Protein AF-0000000075240910 (afdb_homodimer)

Sequence (352 aa):
MGGGSSRNKTEPRGEGVKLAFDPDEKWSNLYREREKNHLYKWVGVRKGGELINIYERDGEEGVLKFAEEKLLTILYDDGQTPKLVTYSDYIKWKKGVNVQLGLSEESIDMQQSRFKEHFALWKLNKRGVEGENLIHLLLNREQQVCYEIARILLKRFPGMANDIYLGDEQFGEHIFMGGGSSRNKTEPRGEGVKLAFDPDEKWSNLYREREKNHLYKWVGVRKGGELINIYERDGEEGVLKFAEEKLLTILYDDGQTPKLVTYSDYIKWKKGVNVQLGLSEESIDMQQSRFKEHFALWKLNKRGVEGENLIHLLLNREQQVCYEIARILLKRFPGMANDIYLGDEQFGEHIF

Organism: NCBI:txid1561998

Solvent-accessible surface area (backbone atoms only — not comparable to full-atom values): 20128 Å² total; per-residue (Å²): 136,85,80,76,78,79,77,77,76,77,71,76,75,73,72,70,75,68,79,73,63,48,67,68,52,37,54,50,37,48,48,50,50,51,69,66,36,60,62,46,42,31,62,28,47,78,44,71,17,53,54,56,52,38,31,74,74,48,35,70,63,34,47,51,53,47,41,65,72,63,38,30,86,46,20,33,72,57,51,73,48,54,40,80,41,46,70,68,55,50,50,54,48,51,52,51,52,27,57,70,39,63,45,78,77,76,76,58,70,78,45,58,85,71,58,70,73,40,46,25,16,64,38,76,90,69,33,44,96,51,36,37,47,66,56,55,52,28,58,68,64,77,38,70,70,34,46,51,52,40,48,54,50,38,69,76,27,56,47,49,66,50,34,52,29,64,15,84,92,51,53,68,44,56,79,116,135,84,80,76,79,77,75,79,75,78,71,78,78,74,71,73,74,69,78,69,68,48,69,68,49,38,53,50,38,48,49,50,50,50,70,66,37,60,61,46,42,32,62,29,49,77,44,70,18,54,55,55,52,38,32,73,73,50,35,69,62,34,46,52,52,48,39,67,72,62,40,30,86,46,22,32,73,58,51,73,48,54,40,79,42,45,68,68,56,50,49,54,48,50,52,53,52,28,58,71,38,60,46,79,79,76,77,58,70,78,44,58,84,72,58,70,73,41,44,25,16,64,38,75,90,68,34,43,96,50,36,38,46,64,57,55,53,28,57,70,64,76,38,69,70,34,46,51,51,41,48,53,50,37,68,76,27,55,46,49,66,50,34,49,31,65,16,84,91,52,52,67,46,56,80,113

Nearest PDB structures (foldseek):
  3orc-assembly1_A  TM=3.362E-01  e=9.439E+00  Lambdavirus lambda
  3orc-assembly1_A  TM=3.347E-01  e=9.142E+00  Lambdavirus lambda

Structure (mmCIF, N/CA/C/O backbone):
data_AF-0000000075240910-model_v1
#
loop_
_entity.id
_entity.type
_entity.pdbx_description
1 polymer 'TOPRIM_C domain-containing protein'
#
loop_
_atom_site.group_PDB
_atom_site.id
_atom_site.type_symbol
_atom_site.label_atom_id
_atom_site.label_alt_id
_atom_site.label_comp_id
_atom_site.label_asym_id
_atom_site.label_entity_id
_atom_site.label_seq_id
_atom_site.pdbx_PDB_ins_code
_atom_site.Cartn_x
_atom_site.Cartn_y
_atom_site.Cartn_z
_atom_site.occupancy
_atom_site.B_iso_or_equiv
_atom_site.auth_seq_id
_atom_site.auth_comp_id
_atom_site.auth_asym_id
_atom_site.auth_atom_id
_atom_site.pdbx_PDB_model_num
ATOM 1 N N . MET A 1 1 ? 69.438 47.5 -0.056 1 27.39 1 MET A N 1
ATOM 2 C CA . MET A 1 1 ? 69.062 46.094 -0.101 1 27.39 1 MET A CA 1
ATOM 3 C C . MET A 1 1 ? 67.688 45.844 0.503 1 27.39 1 MET A C 1
ATOM 5 O O . MET A 1 1 ? 67.562 45.906 1.723 1 27.39 1 MET A O 1
ATOM 9 N N . GLY A 1 2 ? 66.625 46.438 -0.141 1 29.05 2 GLY A N 1
ATOM 10 C CA . GLY A 1 2 ? 65.25 46.719 0.267 1 29.05 2 GLY A CA 1
ATOM 11 C C . GLY A 1 2 ? 64.438 45.438 0.534 1 29.05 2 GLY A C 1
ATOM 12 O O . GLY A 1 2 ? 64.438 44.531 -0.283 1 29.05 2 GLY A O 1
ATOM 13 N N . GLY A 1 3 ? 64.375 44.938 1.769 1 27.97 3 GLY A N 1
ATOM 14 C CA . GLY A 1 3 ? 63.719 43.781 2.387 1 27.97 3 GLY A CA 1
ATOM 15 C C . GLY A 1 3 ? 62.219 43.781 2.182 1 27.97 3 GLY A C 1
ATOM 16 O O . GLY A 1 3 ? 61.5 44.594 2.77 1 27.97 3 GLY A O 1
ATOM 17 N N . GLY A 1 4 ? 61.719 43.594 0.889 1 29.78 4 GLY A N 1
ATOM 18 C CA . GLY A 1 4 ? 60.312 43.625 0.564 1 29.78 4 GLY A CA 1
ATOM 19 C C . GLY A 1 4 ? 59.5 42.594 1.325 1 29.78 4 GLY A C 1
ATOM 20 O O . GLY A 1 4 ? 59.906 41.469 1.465 1 29.78 4 GLY A O 1
ATOM 21 N N . SER A 1 5 ? 58.844 43 2.439 1 30.09 5 SER A N 1
ATOM 22 C CA . SER A 1 5 ? 57.906 42.312 3.338 1 30.09 5 SER A CA 1
ATOM 23 C C . SER A 1 5 ? 56.781 41.656 2.564 1 30.09 5 SER A C 1
ATOM 25 O O . SER A 1 5 ? 56.031 42.312 1.856 1 30.09 5 SER A O 1
ATOM 27 N N . SER A 1 6 ? 57.031 40.5 1.882 1 28.81 6 SER A N 1
ATOM 28 C CA . SER A 1 6 ? 56.031 39.75 1.147 1 28.81 6 SER A CA 1
ATOM 29 C C . SER A 1 6 ? 54.844 39.375 2.043 1 28.81 6 SER A C 1
ATOM 31 O O . SER A 1 6 ? 55 38.719 3.059 1 28.81 6 SER A O 1
ATOM 33 N N . ARG A 1 7 ? 53.875 40.312 2.277 1 29.69 7 ARG A N 1
ATOM 34 C CA . ARG A 1 7 ? 52.625 40.094 2.986 1 29.69 7 ARG A CA 1
ATOM 35 C C . ARG A 1 7 ? 51.844 38.906 2.398 1 29.69 7 ARG A C 1
ATOM 37 O O . ARG A 1 7 ? 51.438 38.969 1.232 1 29.69 7 ARG A O 1
ATOM 44 N N . ASN A 1 8 ? 52.219 37.688 2.662 1 26.78 8 ASN A N 1
ATOM 45 C CA . ASN A 1 8 ? 51.469 36.469 2.297 1 26.78 8 ASN A CA 1
ATOM 46 C C . ASN A 1 8 ? 50.031 36.562 2.791 1 26.78 8 ASN A C 1
ATOM 48 O O . ASN A 1 8 ? 49.781 36.625 3.996 1 26.78 8 ASN A O 1
ATOM 52 N N . LYS A 1 9 ? 49.125 37.344 2.139 1 28.75 9 LYS A N 1
ATOM 53 C CA . LYS A 1 9 ? 47.688 37.344 2.396 1 28.75 9 LYS A CA 1
ATOM 54 C C . LYS A 1 9 ? 47.125 35.938 2.34 1 28.75 9 LYS A C 1
ATOM 56 O O . LYS A 1 9 ? 47.156 35.281 1.297 1 28.75 9 LYS A O 1
ATOM 61 N N . THR A 1 10 ? 47.25 35.094 3.367 1 29.69 10 THR A N 1
ATOM 62 C CA . THR A 1 10 ? 46.531 33.844 3.508 1 29.69 10 THR A CA 1
ATOM 63 C C . THR A 1 10 ? 45.031 34.062 3.35 1 29.69 10 THR A C 1
ATOM 65 O O . THR A 1 10 ? 44.406 34.781 4.137 1 29.69 10 THR A O 1
ATOM 68 N N . GLU A 1 11 ? 44.562 34.25 2.119 1 30.31 11 GLU A N 1
ATOM 69 C CA . GLU A 1 11 ? 43.094 34.25 1.909 1 30.31 11 GLU A CA 1
ATOM 70 C C . GLU A 1 11 ? 42.469 33.031 2.541 1 30.31 11 GLU A C 1
ATOM 72 O O . GLU A 1 11 ? 42.938 31.906 2.367 1 30.31 11 GLU A O 1
ATOM 77 N N . PRO A 1 12 ? 41.812 33.188 3.746 1 32.12 12 PRO A N 1
ATOM 78 C CA . PRO A 1 12 ? 41.031 32.094 4.328 1 32.12 12 PRO A CA 1
ATOM 79 C C . PRO A 1 12 ? 40.062 31.453 3.332 1 32.12 12 PRO A C 1
ATOM 81 O O . PRO A 1 12 ? 39.281 32.156 2.682 1 32.12 12 PRO A O 1
ATOM 84 N N . ARG A 1 13 ? 40.5 30.547 2.475 1 32.25 13 ARG A N 1
ATOM 85 C CA . ARG A 1 13 ? 39.562 29.781 1.651 1 32.25 13 ARG A CA 1
ATOM 86 C C . ARG A 1 13 ? 38.375 29.266 2.482 1 32.25 13 ARG A C 1
ATOM 88 O O . ARG A 1 13 ? 38.562 28.375 3.32 1 32.25 13 ARG A O 1
ATOM 95 N N . GLY A 1 14 ? 37.594 30.125 3.049 1 28.83 14 GLY A N 1
ATOM 96 C CA . GLY A 1 14 ? 36.344 29.672 3.615 1 28.83 14 GLY A CA 1
ATOM 97 C C . GLY A 1 14 ? 35.625 28.656 2.74 1 28.83 14 GLY A C 1
ATOM 98 O O . GLY A 1 14 ? 35.094 29.016 1.682 1 28.83 14 GLY A O 1
ATOM 99 N N . GLU A 1 15 ? 36.312 27.547 2.391 1 35 15 GLU A N 1
ATOM 100 C CA . GLU A 1 15 ? 35.562 26.469 1.767 1 35 15 GLU A CA 1
ATOM 101 C C . GLU A 1 15 ? 34.188 26.312 2.416 1 35 15 GLU A C 1
ATOM 103 O O . GLU A 1 15 ? 34.062 26.031 3.609 1 35 15 GLU A O 1
ATOM 108 N N . GLY A 1 16 ? 33.312 27.141 2.141 1 31.62 16 GLY A N 1
ATOM 109 C CA . GLY A 1 16 ? 31.906 26.969 2.441 1 31.62 16 GLY A CA 1
ATOM 110 C C . GLY A 1 16 ? 31.422 25.547 2.215 1 31.62 16 GLY A C 1
ATOM 111 O O . GLY A 1 16 ? 31.453 25.047 1.088 1 31.62 16 GLY A O 1
ATOM 112 N N . VAL A 1 17 ? 31.766 24.578 3.027 1 35.28 17 VAL A N 1
ATOM 113 C CA . VAL A 1 17 ? 31.109 23.266 3.059 1 35.28 17 VAL A CA 1
ATOM 114 C C . VAL A 1 17 ? 29.625 23.422 2.744 1 35.28 17 VAL A C 1
ATOM 116 O O . VAL A 1 17 ? 28.859 23.938 3.561 1 35.28 17 VAL A O 1
ATOM 119 N N . LYS A 1 18 ? 29.375 23.781 1.604 1 38.66 18 LYS A N 1
ATOM 120 C CA . LYS A 1 18 ? 27.984 23.547 1.222 1 38.66 18 LYS A CA 1
ATOM 121 C C . LYS A 1 18 ? 27.547 22.156 1.615 1 38.66 18 LYS A C 1
ATOM 123 O O . LYS A 1 18 ? 28.141 21.156 1.196 1 38.66 18 LYS A O 1
ATOM 128 N N . LEU A 1 19 ? 27.078 21.875 2.771 1 39.28 19 LEU A N 1
ATOM 129 C CA . LEU A 1 19 ? 26.359 20.656 3.154 1 39.28 19 LEU A CA 1
ATOM 130 C C . LEU A 1 19 ? 25.516 20.141 2.004 1 39.28 19 LEU A C 1
ATOM 132 O O . LEU A 1 19 ? 24.391 20.609 1.804 1 39.28 19 LEU A O 1
ATOM 136 N N . ALA A 1 20 ? 26.141 19.781 0.949 1 38.03 20 ALA A N 1
ATOM 137 C CA . ALA A 1 20 ? 25.453 19.078 -0.137 1 38.03 20 ALA A CA 1
ATOM 138 C C . ALA A 1 20 ? 24.594 17.938 0.4 1 38.03 20 ALA A C 1
ATOM 140 O O . ALA A 1 20 ? 25.125 16.969 0.958 1 38.03 20 ALA A O 1
ATOM 141 N N . PHE A 1 21 ? 23.391 18.156 0.842 1 44.34 21 PHE A N 1
ATOM 142 C CA . PHE A 1 21 ? 22.438 17.141 1.265 1 44.34 21 PHE A CA 1
ATOM 143 C C . PHE A 1 21 ? 22.391 16 0.254 1 44.34 21 PHE A C 1
ATOM 145 O O . PHE A 1 21 ? 22.281 16.234 -0.951 1 44.34 21 PHE A O 1
ATOM 152 N N . ASP A 1 22 ? 23 14.93 0.505 1 52.34 22 ASP A N 1
ATOM 153 C CA . ASP A 1 22 ? 22.922 13.688 -0.257 1 52.34 22 ASP A CA 1
ATOM 154 C C . ASP A 1 22 ? 21.484 13.398 -0.684 1 52.34 22 ASP A C 1
ATOM 156 O O . ASP A 1 22 ? 20.578 13.367 0.149 1 52.34 22 ASP A O 1
ATOM 160 N N . PRO A 1 23 ? 21.266 13.609 -1.953 1 53.53 23 PRO A N 1
ATOM 161 C CA . PRO A 1 23 ? 19.922 13.32 -2.463 1 53.53 23 PRO A CA 1
ATOM 162 C C . PRO A 1 23 ? 19.297 12.094 -1.813 1 53.53 23 PRO A C 1
ATOM 164 O O . PRO A 1 23 ? 18.078 12.055 -1.603 1 53.53 23 PRO A O 1
ATOM 167 N N . ASP A 1 24 ? 20.156 11.172 -1.52 1 56.72 24 ASP A N 1
ATOM 168 C CA . ASP A 1 24 ? 19.688 9.969 -0.837 1 56.72 24 ASP A CA 1
ATOM 169 C C . ASP A 1 24 ? 19.156 10.305 0.558 1 56.72 24 ASP A C 1
ATOM 171 O O . ASP A 1 24 ? 18.188 9.703 1.024 1 56.72 24 ASP A O 1
ATOM 175 N N . GLU A 1 25 ? 19.734 11.352 1.036 1 61.38 25 GLU A N 1
ATOM 176 C CA . GLU A 1 25 ? 19.328 11.734 2.385 1 61.38 25 GLU A CA 1
ATOM 177 C C . GLU A 1 25 ? 17.938 12.367 2.381 1 61.38 25 GLU A C 1
ATOM 179 O O . GLU A 1 25 ? 17.109 12.07 3.248 1 61.38 25 GLU A O 1
ATOM 184 N N . LYS A 1 26 ? 17.625 13.148 1.314 1 62.66 26 LYS A N 1
ATOM 185 C CA . LYS A 1 26 ? 16.312 13.773 1.192 1 62.66 26 LYS A CA 1
ATOM 186 C C . LYS A 1 26 ? 15.211 12.727 1.108 1 62.66 26 LYS A C 1
ATOM 188 O O . LYS A 1 26 ? 14.188 12.844 1.786 1 62.66 26 LYS A O 1
ATOM 193 N N . TRP A 1 27 ? 15.469 11.828 0.305 1 60.44 27 TRP A N 1
ATOM 194 C CA . TRP A 1 27 ? 14.445 10.805 0.111 1 60.44 27 TRP A CA 1
ATOM 195 C C . TRP A 1 27 ? 14.281 9.953 1.362 1 60.44 27 TRP A C 1
ATOM 197 O O . TRP A 1 27 ? 13.164 9.594 1.739 1 60.44 27 TRP A O 1
ATOM 207 N N . SER A 1 28 ? 15.453 9.719 1.979 1 63.81 28 SER A N 1
ATOM 208 C CA . SER A 1 28 ? 15.383 8.961 3.223 1 63.81 28 SER A CA 1
ATOM 209 C C . SER A 1 28 ? 14.594 9.711 4.289 1 63.81 28 SER A C 1
ATOM 211 O O . SER A 1 28 ? 13.773 9.117 4.992 1 63.81 28 SER A O 1
ATOM 213 N N . ASN A 1 29 ? 14.766 11 4.332 1 68.31 29 ASN A N 1
ATOM 214 C CA . ASN A 1 29 ? 14.039 11.82 5.301 1 68.31 29 ASN A CA 1
ATOM 215 C C . ASN A 1 29 ? 12.555 11.898 4.965 1 68.31 29 ASN A C 1
ATOM 217 O O . ASN A 1 29 ? 11.711 11.812 5.855 1 68.31 29 ASN A O 1
ATOM 221 N N . LEU A 1 30 ? 12.336 12.094 3.684 1 68.88 30 LEU A N 1
ATOM 222 C CA . LEU A 1 30 ? 10.953 12.133 3.238 1 68.88 30 LEU A CA 1
ATOM 223 C C . LEU A 1 30 ? 10.234 10.836 3.588 1 68.88 30 LEU A C 1
ATOM 225 O O . LEU A 1 30 ? 9.102 10.859 4.074 1 68.88 30 LEU A O 1
ATOM 229 N N . TYR A 1 31 ? 10.969 9.789 3.398 1 66 31 TYR A N 1
ATOM 230 C CA . TYR A 1 31 ? 10.391 8.484 3.693 1 66 31 TYR A CA 1
ATOM 231 C C . TYR A 1 31 ? 10.125 8.328 5.188 1 66 31 TYR A C 1
ATOM 233 O O . TYR A 1 31 ? 9.055 7.871 5.586 1 66 31 TYR A O 1
ATOM 241 N N . ARG A 1 32 ? 11.031 8.688 5.895 1 71.38 32 ARG A N 1
ATOM 242 C CA . ARG A 1 32 ? 10.875 8.602 7.344 1 71.38 32 ARG A CA 1
ATOM 243 C C . ARG A 1 32 ? 9.703 9.445 7.824 1 71.38 32 ARG A C 1
ATOM 245 O O . ARG A 1 32 ? 8.914 9 8.664 1 71.38 32 ARG A O 1
ATOM 252 N N . GLU A 1 33 ? 9.602 10.656 7.273 1 74.81 33 GLU A N 1
ATOM 253 C CA . GLU A 1 33 ? 8.516 11.555 7.676 1 74.81 33 GLU A CA 1
ATOM 254 C C . GLU A 1 33 ? 7.16 10.984 7.27 1 74.81 33 GLU A C 1
ATOM 256 O O . GLU A 1 33 ? 6.188 11.094 8.016 1 74.81 33 GLU A O 1
ATOM 261 N N . ARG A 1 34 ? 7.195 10.414 6.156 1 72.69 34 ARG A N 1
ATOM 262 C CA . ARG A 1 34 ? 5.953 9.797 5.699 1 72.69 34 ARG A CA 1
ATOM 263 C C . ARG A 1 34 ? 5.562 8.625 6.598 1 72.69 34 ARG A C 1
ATOM 265 O O . ARG A 1 34 ? 4.383 8.422 6.887 1 72.69 34 ARG A O 1
ATOM 272 N N . GLU A 1 35 ? 6.602 7.949 7.047 1 71 35 GLU A N 1
ATOM 273 C CA . GLU A 1 35 ? 6.348 6.801 7.914 1 71 35 GLU A CA 1
ATOM 274 C C . GLU A 1 35 ? 5.848 7.242 9.281 1 71 35 GLU A C 1
ATOM 276 O O . GLU A 1 35 ? 5.016 6.57 9.898 1 71 35 GLU A O 1
ATOM 281 N N . LYS A 1 36 ? 6.246 8.359 9.641 1 79.44 36 LYS A N 1
ATOM 282 C CA . LYS A 1 36 ? 5.898 8.836 10.977 1 79.44 36 LYS A CA 1
ATOM 283 C C . LYS A 1 36 ? 4.555 9.555 10.969 1 79.44 36 LYS A C 1
ATOM 285 O O . LYS A 1 36 ? 3.85 9.578 11.984 1 79.44 36 LYS A O 1
ATOM 290 N N . ASN A 1 37 ? 4.203 10.094 9.906 1 85.19 37 ASN A N 1
ATOM 291 C CA . ASN A 1 37 ? 2.977 10.875 9.797 1 85.19 37 ASN A CA 1
ATOM 292 C C . ASN A 1 37 ? 1.736 9.984 9.859 1 85.19 37 ASN A C 1
ATOM 294 O O . ASN A 1 37 ? 1.576 9.078 9.039 1 85.19 37 ASN A O 1
ATOM 298 N N . HIS A 1 38 ? 0.905 10.258 10.773 1 88.75 38 HIS A N 1
ATOM 299 C CA . HIS A 1 38 ? -0.246 9.414 11.07 1 88.75 38 HIS A CA 1
ATOM 300 C C . HIS A 1 38 ? -1.242 9.406 9.914 1 88.75 38 HIS A C 1
ATOM 302 O O . HIS A 1 38 ? -1.983 8.438 9.734 1 88.75 38 HIS A O 1
ATOM 308 N N . LEU A 1 39 ? -1.293 10.469 9.141 1 90.44 39 LEU A N 1
ATOM 309 C CA . LEU A 1 39 ? -2.248 10.555 8.039 1 90.44 39 LEU A CA 1
ATOM 310 C C . LEU A 1 39 ? -2.074 9.391 7.078 1 90.44 39 LEU A C 1
ATOM 312 O O . LEU A 1 39 ? -3.059 8.789 6.633 1 90.44 39 LEU A O 1
ATOM 316 N N . TYR A 1 40 ? -0.885 9.094 6.875 1 87.81 40 TYR A N 1
ATOM 317 C CA . TYR A 1 40 ? -0.579 8.023 5.934 1 87.81 40 TYR A CA 1
ATOM 318 C C . TYR A 1 40 ? -0.957 6.664 6.508 1 87.81 40 TYR A C 1
ATOM 320 O O . TYR A 1 40 ? -1.341 5.754 5.77 1 87.81 40 TYR A O 1
ATOM 328 N N . LYS A 1 41 ? -0.869 6.52 7.766 1 88.38 41 LYS A N 1
ATOM 329 C CA . LYS A 1 41 ? -1.266 5.285 8.438 1 88.38 41 LYS A CA 1
ATOM 330 C C . LYS A 1 41 ? -2.783 5.129 8.453 1 88.38 41 LYS A C 1
ATOM 332 O O . LYS A 1 41 ? -3.301 4.016 8.328 1 88.38 41 LYS A O 1
ATOM 337 N N . TRP A 1 42 ? -3.391 6.242 8.57 1 93.31 42 TRP A N 1
ATOM 338 C CA . TRP A 1 42 ? -4.848 6.203 8.641 1 93.31 42 TRP A CA 1
ATOM 339 C C . TRP A 1 42 ? -5.445 5.844 7.285 1 93.31 42 TRP A C 1
ATOM 341 O O . TRP A 1 42 ? -6.375 5.035 7.203 1 93.31 42 TRP A O 1
ATOM 351 N N . VAL A 1 43 ? -4.902 6.461 6.246 1 91.31 43 VAL A N 1
ATOM 352 C CA . VAL A 1 43 ? -5.441 6.219 4.914 1 91.31 43 VAL A CA 1
ATOM 353 C C . VAL A 1 43 ? -4.797 4.973 4.312 1 91.31 43 VAL A C 1
ATOM 355 O O . VAL A 1 43 ? -5.457 4.195 3.619 1 91.31 43 VAL A O 1
ATOM 358 N N . GLY A 1 44 ? -3.516 4.828 4.664 1 85.5 44 GLY A N 1
ATOM 359 C CA . GLY A 1 44 ? -2.75 3.711 4.129 1 85.5 44 GLY A CA 1
ATOM 360 C C . GLY A 1 44 ? -2.23 3.961 2.727 1 85.5 44 GLY A C 1
ATOM 361 O O . GLY A 1 44 ? -2.561 4.977 2.107 1 85.5 44 GLY A O 1
ATOM 362 N N . VAL A 1 45 ? -1.284 3.205 2.408 1 75.5 45 VAL A N 1
ATOM 363 C CA . VAL A 1 45 ? -0.71 3.264 1.067 1 75.5 45 VAL A CA 1
ATOM 364 C C . VAL A 1 45 ? -1.119 2.023 0.275 1 75.5 45 VAL A C 1
ATOM 366 O O . VAL A 1 45 ? -1.307 0.948 0.847 1 75.5 45 VAL A O 1
ATOM 369 N N . ARG A 1 46 ? -1.507 2.322 -0.941 1 74.06 46 ARG A N 1
ATOM 370 C CA . ARG A 1 46 ? -1.733 1.222 -1.874 1 74.06 46 ARG A CA 1
ATOM 371 C C . ARG A 1 46 ? -0.904 1.398 -3.141 1 74.06 46 ARG A C 1
ATOM 373 O O . ARG A 1 46 ? -0.95 2.455 -3.777 1 74.06 46 ARG A O 1
ATOM 380 N N . LYS A 1 47 ? -0.083 0.572 -3.273 1 71.56 47 LYS A N 1
ATOM 381 C CA . LYS A 1 47 ? 0.738 0.59 -4.48 1 71.56 47 LYS A CA 1
ATOM 382 C C . LYS A 1 47 ? 0.644 -0.736 -5.23 1 71.56 47 LYS A C 1
ATOM 384 O O . LYS A 1 47 ? 0.651 -1.804 -4.613 1 71.56 47 LYS A O 1
ATOM 389 N N . GLY A 1 48 ? 0.486 -0.54 -6.617 1 75.44 48 GLY A N 1
ATOM 390 C CA . GLY A 1 48 ? 0.414 -1.747 -7.426 1 75.44 48 GLY A CA 1
ATOM 391 C C . GLY A 1 48 ? -0.967 -2.375 -7.438 1 75.44 48 GLY A C 1
ATOM 392 O O . GLY A 1 48 ? -1.976 -1.667 -7.457 1 75.44 48 GLY A O 1
ATOM 393 N N . GLY A 1 49 ? -1.036 -3.701 -7.824 1 87.56 49 GLY A N 1
ATOM 394 C CA . GLY A 1 49 ? -2.289 -4.438 -7.855 1 87.56 49 GLY A CA 1
ATOM 395 C C . GLY A 1 49 ? -2.848 -4.609 -9.258 1 87.56 49 GLY A C 1
ATOM 396 O O . GLY A 1 49 ? -4.051 -4.461 -9.469 1 87.56 49 GLY A O 1
ATOM 397 N N . GLU A 1 50 ? -1.954 -4.738 -10.094 1 90.5 50 GLU A N 1
ATOM 398 C CA . GLU A 1 50 ? -2.359 -4.918 -11.484 1 90.5 50 GLU A CA 1
ATOM 399 C C . GLU A 1 50 ? -3.365 -6.059 -11.625 1 90.5 50 GLU A C 1
ATOM 401 O O . GLU A 1 50 ? -4.383 -5.914 -12.305 1 90.5 50 GLU A O 1
ATOM 406 N N . LEU A 1 51 ? -3.133 -7.074 -11 1 94.38 51 LEU A N 1
ATOM 407 C CA . LEU A 1 51 ? -3.986 -8.25 -11.109 1 94.38 51 LEU A CA 1
ATOM 408 C C . LEU A 1 51 ? -5.348 -7.996 -10.477 1 94.38 51 LEU A C 1
ATOM 410 O O . LEU A 1 51 ? -6.375 -8.453 -10.984 1 94.38 51 LEU A O 1
ATOM 414 N N . ILE A 1 52 ? -5.375 -7.23 -9.414 1 90.62 52 ILE A N 1
ATOM 415 C CA . ILE A 1 52 ? -6.625 -6.867 -8.758 1 90.62 52 ILE A CA 1
ATOM 416 C C . ILE A 1 52 ? -7.449 -5.961 -9.672 1 90.62 52 ILE A C 1
ATOM 418 O O . ILE A 1 52 ? -8.648 -6.168 -9.844 1 90.62 52 ILE A O 1
ATOM 422 N N . ASN A 1 53 ? -6.762 -5.039 -10.242 1 87.56 53 ASN A N 1
ATOM 423 C CA . ASN A 1 53 ? -7.438 -4.152 -11.18 1 87.56 53 ASN A CA 1
ATOM 424 C C . ASN A 1 53 ? -8.031 -4.926 -12.352 1 87.56 53 ASN A C 1
ATOM 426 O O . ASN A 1 53 ? -9.156 -4.645 -12.781 1 87.56 53 ASN A O 1
ATOM 430 N N . ILE A 1 54 ? -7.316 -5.844 -12.867 1 94.06 54 ILE A N 1
ATOM 431 C CA . ILE A 1 54 ? -7.77 -6.676 -13.977 1 94.06 54 ILE A CA 1
ATOM 432 C C . ILE A 1 54 ? -9.016 -7.453 -13.562 1 94.06 54 ILE A C 1
ATOM 434 O O . ILE A 1 54 ? -10 -7.512 -14.312 1 94.06 54 ILE A O 1
ATOM 438 N N . TYR A 1 55 ? -8.984 -8 -12.398 1 95.25 55 TYR A N 1
ATOM 439 C CA . TYR A 1 55 ? -10.133 -8.758 -11.914 1 95.25 55 TYR A CA 1
ATOM 440 C C . TYR A 1 55 ? -11.359 -7.863 -11.773 1 95.25 55 TYR A C 1
ATOM 442 O O . TYR A 1 55 ? -12.461 -8.25 -12.148 1 95.25 55 TYR A O 1
ATOM 450 N N . GLU A 1 56 ? -11.109 -6.684 -11.242 1 89.38 56 GLU A N 1
ATOM 451 C CA . GLU A 1 56 ? -12.219 -5.754 -11.023 1 89.38 56 GLU A CA 1
ATOM 452 C C . GLU A 1 56 ? -12.812 -5.285 -12.352 1 89.38 56 GLU A C 1
ATOM 454 O O . GLU A 1 56 ? -14.016 -5.066 -12.453 1 89.38 56 GLU A O 1
ATOM 459 N N . ARG A 1 57 ? -12.031 -5.227 -13.336 1 91.81 57 ARG A N 1
ATOM 460 C CA . ARG A 1 57 ? -12.469 -4.723 -14.633 1 91.81 57 ARG A CA 1
ATOM 461 C C . ARG A 1 57 ? -13.055 -5.84 -15.484 1 91.81 57 ARG A C 1
ATOM 463 O O . ARG A 1 57 ? -14.102 -5.668 -16.109 1 91.81 57 ARG A O 1
ATOM 470 N N . ASP A 1 58 ? -12.367 -7.027 -15.516 1 96.19 58 ASP A N 1
ATOM 471 C CA . ASP A 1 58 ? -12.664 -8.047 -16.516 1 96.19 58 ASP A CA 1
ATOM 472 C C . ASP A 1 58 ? -13.109 -9.352 -15.859 1 96.19 58 ASP A C 1
ATOM 474 O O . ASP A 1 58 ? -13.445 -10.32 -16.547 1 96.19 58 ASP A O 1
ATOM 478 N N . GLY A 1 59 ? -13.062 -9.391 -14.57 1 95.25 59 GLY A N 1
ATOM 479 C CA . GLY A 1 59 ? -13.492 -10.578 -13.859 1 95.25 59 GLY A CA 1
ATOM 480 C C . GLY A 1 59 ? -12.578 -11.766 -14.078 1 95.25 59 GLY A C 1
ATOM 481 O O . GLY A 1 59 ? -11.367 -11.602 -14.266 1 95.25 59 GLY A O 1
ATOM 482 N N . GLU A 1 60 ? -13.117 -12.938 -14.023 1 97.75 60 GLU A N 1
ATOM 483 C CA . GLU A 1 60 ? -12.367 -14.188 -14.133 1 97.75 60 GLU A CA 1
ATOM 484 C C . GLU A 1 60 ? -11.648 -14.281 -15.477 1 97.75 60 GLU A C 1
ATOM 486 O O . GLU A 1 60 ? -10.5 -14.734 -15.547 1 97.75 60 GLU A O 1
ATOM 491 N N . GLU A 1 61 ? -12.344 -13.852 -16.469 1 98.06 61 GLU A N 1
ATOM 492 C CA . GLU A 1 61 ? -11.75 -13.922 -17.797 1 98.06 61 GLU A CA 1
ATOM 493 C C . GLU A 1 61 ? -10.469 -13.094 -17.875 1 98.06 61 GLU A C 1
ATOM 495 O O . GLU A 1 61 ? -9.492 -13.508 -18.516 1 98.06 61 GLU A O 1
ATOM 500 N N . GLY A 1 62 ? -10.484 -11.93 -17.297 1 98 62 GLY A N 1
ATOM 501 C CA . GLY A 1 62 ? -9.297 -11.102 -17.266 1 98 62 GLY A CA 1
ATOM 502 C C . GLY A 1 62 ? -8.133 -11.758 -16.547 1 98 62 GLY A C 1
ATOM 503 O O . GLY A 1 62 ? -6.992 -11.695 -17.016 1 98 62 GLY A O 1
ATOM 504 N N . VAL A 1 63 ? -8.383 -12.391 -15.414 1 97.94 63 VAL A N 1
ATOM 505 C CA . VAL A 1 63 ? -7.363 -13.07 -14.617 1 97.94 63 VAL A CA 1
ATOM 506 C C . VAL A 1 63 ? -6.758 -14.219 -15.43 1 97.94 63 VAL A C 1
ATOM 508 O O . VAL A 1 63 ? -5.539 -14.398 -15.445 1 97.94 63 VAL A O 1
ATOM 511 N N . LEU A 1 64 ? -7.613 -14.961 -16.156 1 98.12 64 LEU A N 1
ATOM 512 C CA . LEU A 1 64 ? -7.145 -16.094 -16.953 1 98.12 64 LEU A CA 1
ATOM 513 C C . LEU A 1 64 ? -6.285 -15.625 -18.125 1 98.12 64 LEU A C 1
ATOM 515 O O . LEU A 1 64 ? -5.27 -16.25 -18.438 1 98.12 64 LEU A O 1
ATOM 519 N N . LYS A 1 65 ? -6.715 -14.562 -18.75 1 98 65 LYS A N 1
ATOM 520 C CA . LYS A 1 65 ? -5.902 -13.984 -19.828 1 98 65 LYS A CA 1
ATOM 521 C C . LYS A 1 65 ? -4.543 -13.531 -19.297 1 98 65 LYS A C 1
ATOM 523 O O . LYS A 1 65 ? -3.516 -13.766 -19.938 1 98 65 LYS A O 1
ATOM 528 N N . PHE A 1 66 ? -4.57 -12.859 -18.188 1 97.75 66 PHE A N 1
ATOM 529 C CA . PHE A 1 66 ? -3.34 -12.453 -17.531 1 97.75 66 PHE A CA 1
ATOM 530 C C . PHE A 1 66 ? -2.441 -13.656 -17.266 1 97.75 66 PHE A C 1
ATOM 532 O O . PHE A 1 66 ? -1.233 -13.594 -17.5 1 97.75 66 PHE A O 1
ATOM 539 N N . ALA A 1 67 ? -2.994 -14.727 -16.75 1 97.62 67 ALA A N 1
ATOM 540 C CA . ALA A 1 67 ? -2.238 -15.93 -16.406 1 97.62 67 ALA A CA 1
ATOM 541 C C . ALA A 1 67 ? -1.575 -16.516 -17.656 1 97.62 67 ALA A C 1
ATOM 543 O O . ALA A 1 67 ? -0.401 -16.891 -17.625 1 97.62 67 ALA A O 1
ATOM 544 N N . GLU A 1 68 ? -2.291 -16.594 -18.703 1 97.06 68 GLU A N 1
ATOM 545 C CA . GLU A 1 68 ? -1.764 -17.141 -19.953 1 97.06 68 GLU A CA 1
ATOM 546 C C . GLU A 1 68 ? -0.605 -16.297 -20.484 1 97.06 68 GLU A C 1
ATOM 548 O O . GLU A 1 68 ? 0.359 -16.844 -21.031 1 97.06 68 GLU A O 1
ATOM 553 N N . GLU A 1 69 ? -0.698 -15.055 -20.25 1 96.25 69 GLU A N 1
ATOM 554 C CA . GLU A 1 69 ? 0.296 -14.141 -20.797 1 96.25 69 GLU A CA 1
ATOM 555 C C . GLU A 1 69 ? 1.524 -14.055 -19.906 1 96.25 69 GLU A C 1
ATOM 557 O O . GLU A 1 69 ? 2.652 -13.945 -20.391 1 96.25 69 GLU A O 1
ATOM 562 N N . LYS A 1 70 ? 1.318 -14.102 -18.609 1 96.38 70 LYS A N 1
ATOM 563 C CA . LYS A 1 70 ? 2.402 -13.719 -17.703 1 96.38 70 LYS A CA 1
ATOM 564 C C . LYS A 1 70 ? 2.934 -14.938 -16.953 1 96.38 70 LYS A C 1
ATOM 566 O O . LYS A 1 70 ? 4.109 -14.977 -16.578 1 96.38 70 LYS A O 1
ATOM 571 N N . LEU A 1 71 ? 2.107 -16 -16.766 1 96.94 71 LEU A N 1
ATOM 572 C CA . LEU A 1 71 ? 2.486 -17 -15.781 1 96.94 71 LEU A CA 1
ATOM 573 C C . LEU A 1 71 ? 3.098 -18.234 -16.453 1 96.94 71 LEU A C 1
ATOM 575 O O . LEU A 1 71 ? 3.881 -18.953 -15.828 1 96.94 71 LEU A O 1
ATOM 579 N N . LEU A 1 72 ? 2.809 -18.453 -17.672 1 96.38 72 LEU A N 1
ATOM 580 C CA . LEU A 1 72 ? 3.217 -19.703 -18.297 1 96.38 72 LEU A CA 1
ATOM 581 C C . LEU A 1 72 ? 4.734 -19.844 -18.281 1 96.38 72 LEU A C 1
ATOM 583 O O . LEU A 1 72 ? 5.254 -20.938 -18.016 1 96.38 72 LEU A O 1
ATOM 587 N N . THR A 1 73 ? 5.473 -18.781 -18.5 1 95 73 THR A N 1
ATOM 588 C CA . THR A 1 73 ? 6.926 -18.859 -18.547 1 95 73 THR A CA 1
ATOM 589 C C . THR A 1 73 ? 7.516 -18.969 -17.156 1 95 73 THR A C 1
ATOM 591 O O . THR A 1 73 ? 8.68 -19.344 -16.984 1 95 73 THR A O 1
ATOM 594 N N . ILE A 1 74 ? 6.793 -18.625 -16.125 1 96.56 74 ILE A N 1
ATOM 595 C CA . ILE A 1 74 ? 7.234 -18.625 -14.742 1 96.56 74 ILE A CA 1
ATOM 596 C C . ILE A 1 74 ? 7.004 -20 -14.133 1 96.56 74 ILE A C 1
ATOM 598 O O . ILE A 1 74 ? 7.734 -20.422 -13.227 1 96.56 74 ILE A O 1
ATOM 602 N N . LEU A 1 75 ? 6.086 -20.75 -14.719 1 97.44 75 LEU A N 1
ATOM 603 C CA . LEU A 1 75 ? 5.691 -22.062 -14.18 1 97.44 75 LEU A CA 1
ATOM 604 C C . LEU A 1 75 ? 6.465 -23.172 -14.859 1 97.44 75 LEU A C 1
ATOM 606 O O . LEU A 1 75 ? 6.852 -23.062 -16.031 1 97.44 75 LEU A O 1
ATOM 610 N N . TYR A 1 76 ? 6.734 -24.234 -14.117 1 97.19 76 TYR A N 1
ATOM 611 C CA . TYR A 1 76 ? 7.328 -25.422 -14.719 1 97.19 76 TYR A CA 1
ATOM 612 C C . TYR A 1 76 ? 6.395 -26.031 -15.758 1 97.19 76 TYR A C 1
ATOM 614 O O . TYR A 1 76 ? 5.184 -26.125 -15.539 1 97.19 76 TYR A O 1
ATOM 622 N N . ASP A 1 77 ? 6.984 -26.438 -16.891 1 97.06 77 ASP A N 1
ATOM 623 C CA . ASP A 1 77 ? 6.27 -27.109 -17.969 1 97.06 77 ASP A CA 1
ATOM 624 C C . ASP A 1 77 ? 5.027 -26.328 -18.391 1 97.06 77 ASP A C 1
ATOM 626 O O . ASP A 1 77 ? 3.955 -26.891 -18.578 1 97.06 77 ASP A O 1
ATOM 630 N N . ASP A 1 78 ? 5.086 -25.062 -18.328 1 96.38 78 ASP A N 1
ATOM 631 C CA . ASP A 1 78 ? 4.031 -24.141 -18.75 1 96.38 78 ASP A CA 1
ATOM 632 C C . ASP A 1 78 ? 2.75 -24.375 -17.953 1 96.38 78 ASP A C 1
ATOM 634 O O . ASP A 1 78 ? 1.647 -24.281 -18.484 1 96.38 78 ASP A O 1
ATOM 638 N N . GLY A 1 79 ? 2.932 -24.781 -16.703 1 96.38 79 GLY A N 1
ATOM 639 C CA . GLY A 1 79 ? 1.801 -24.906 -15.805 1 96.38 79 GLY A CA 1
ATOM 640 C C . GLY A 1 79 ? 1.141 -26.266 -15.859 1 96.38 79 GLY A C 1
ATOM 641 O O . GLY A 1 79 ? 0.104 -26.484 -15.227 1 96.38 79 GLY A O 1
ATOM 642 N N . GLN A 1 80 ? 1.747 -27.234 -16.531 1 96.19 80 GLN A N 1
ATOM 643 C CA . GLN A 1 80 ? 1.113 -28.531 -16.734 1 96.19 80 GLN A CA 1
ATOM 644 C C . GLN A 1 80 ? 1.533 -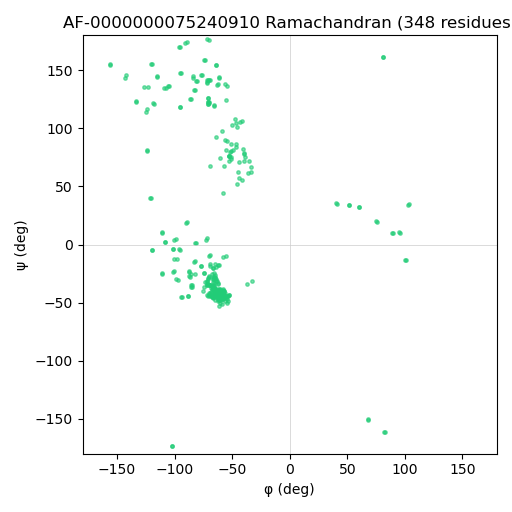29.531 -15.648 1 96.19 80 GLN A C 1
ATOM 646 O O . GLN A 1 80 ? 0.691 -30.219 -15.07 1 96.19 80 GLN A O 1
ATOM 651 N N . THR A 1 81 ? 2.852 -29.562 -15.352 1 96.25 81 THR A N 1
ATOM 652 C CA . THR A 1 81 ? 3.34 -30.594 -14.461 1 96.25 81 THR A CA 1
ATOM 653 C C . THR A 1 81 ? 4.27 -30.016 -13.398 1 96.25 81 THR A C 1
ATOM 655 O O . THR A 1 81 ? 5.27 -29.375 -13.727 1 96.25 81 THR A O 1
ATOM 658 N N . PRO A 1 82 ? 3.961 -30.203 -12.117 1 96.75 82 PRO A N 1
ATOM 659 C CA . PRO A 1 82 ? 4.898 -29.781 -11.07 1 96.75 82 PRO A CA 1
ATOM 660 C C . PRO A 1 82 ? 6.219 -30.547 -11.117 1 96.75 82 PRO A C 1
ATOM 662 O O . PRO A 1 82 ? 6.266 -31.672 -11.625 1 96.75 82 PRO A O 1
ATOM 665 N N . LYS A 1 83 ? 7.199 -29.938 -10.633 1 96.69 83 LYS A N 1
ATOM 666 C CA . LYS A 1 83 ? 8.523 -30.547 -10.578 1 96.69 83 LYS A CA 1
ATOM 667 C C . LYS A 1 83 ? 8.969 -30.766 -9.133 1 96.69 83 LYS A C 1
ATOM 669 O O . LYS A 1 83 ? 8.664 -29.953 -8.25 1 96.69 83 LYS A O 1
ATOM 674 N N . LEU A 1 84 ? 9.664 -31.844 -8.953 1 95.81 84 LEU A N 1
ATOM 675 C CA . LEU A 1 84 ? 10.211 -32.156 -7.637 1 95.81 84 LEU A CA 1
ATOM 676 C C . LEU A 1 84 ? 11.352 -31.188 -7.289 1 95.81 84 LEU A C 1
ATOM 678 O O . LEU A 1 84 ? 12.32 -31.078 -8.047 1 95.81 84 LEU A O 1
ATOM 682 N N . VAL A 1 85 ? 11.211 -30.484 -6.207 1 93 85 VAL A N 1
ATOM 683 C CA . VAL A 1 85 ? 12.242 -29.594 -5.703 1 93 85 VAL A CA 1
ATOM 684 C C . VAL A 1 85 ? 13.086 -30.312 -4.652 1 93 85 VAL A C 1
ATOM 686 O O . VAL A 1 85 ? 12.578 -30.672 -3.588 1 93 85 VAL A O 1
ATOM 689 N N . THR A 1 86 ? 14.336 -30.406 -4.988 1 92.44 86 THR A N 1
ATOM 690 C CA . THR A 1 86 ? 15.25 -31.094 -4.086 1 92.44 86 THR A CA 1
ATOM 69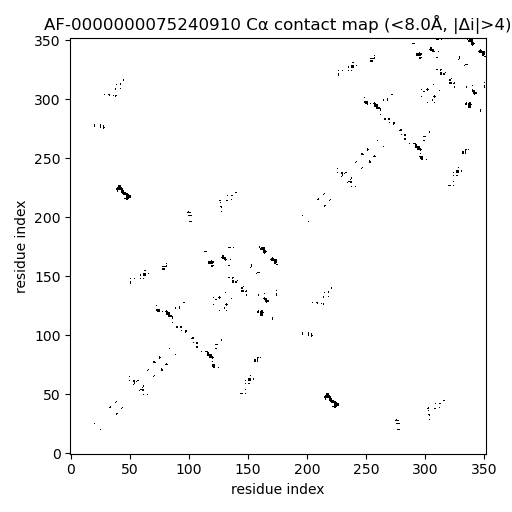1 C C . THR A 1 86 ? 15.969 -30.094 -3.184 1 92.44 86 THR A C 1
ATOM 693 O O . THR A 1 86 ? 15.844 -28.875 -3.371 1 92.44 86 THR A O 1
ATOM 696 N N . TYR A 1 87 ? 16.656 -30.672 -2.205 1 89.12 87 TYR A N 1
ATOM 697 C CA . TYR A 1 87 ? 17.453 -29.812 -1.322 1 89.12 87 TYR A CA 1
ATOM 698 C C . TYR A 1 87 ? 18.531 -29.078 -2.102 1 89.12 87 TYR A C 1
ATOM 700 O O . TYR A 1 87 ? 18.812 -27.906 -1.813 1 89.12 87 TYR A O 1
ATOM 708 N N . SER A 1 88 ? 19.094 -29.781 -3.047 1 90.81 88 SER A N 1
ATOM 709 C CA . SER A 1 88 ? 20.109 -29.141 -3.887 1 90.81 88 SER A CA 1
ATOM 710 C C . SER A 1 88 ? 19.531 -27.938 -4.625 1 90.81 88 SER A C 1
ATOM 712 O O . SER A 1 88 ? 20.188 -26.891 -4.734 1 90.81 88 SER A O 1
ATOM 714 N N . ASP A 1 89 ? 18.344 -28.094 -5.125 1 91.31 89 ASP A N 1
ATOM 715 C CA . ASP A 1 89 ? 17.688 -26.984 -5.793 1 91.31 89 ASP A CA 1
ATOM 716 C C . ASP A 1 89 ? 17.484 -25.797 -4.844 1 91.31 89 ASP A C 1
ATOM 718 O O . ASP A 1 89 ? 17.75 -24.656 -5.211 1 91.31 89 ASP A O 1
ATOM 722 N N . TYR A 1 90 ? 17.062 -26.109 -3.699 1 89.25 90 TYR A N 1
ATOM 723 C CA . TYR A 1 90 ? 16.797 -25.094 -2.68 1 89.25 90 TYR A CA 1
ATOM 724 C C . TYR A 1 90 ? 18.062 -24.328 -2.322 1 89.25 90 TYR A C 1
ATOM 726 O O . TYR A 1 90 ? 18.062 -23.109 -2.24 1 89.25 90 TYR A O 1
ATOM 734 N N . ILE A 1 91 ? 19.109 -25.031 -2.146 1 86.75 91 ILE A N 1
ATOM 735 C CA . ILE A 1 91 ? 20.375 -24.422 -1.754 1 86.75 91 ILE A CA 1
ATOM 736 C C . ILE A 1 91 ? 20.891 -23.531 -2.877 1 86.75 91 ILE A C 1
ATOM 738 O O . ILE A 1 91 ? 21.375 -22.422 -2.623 1 86.75 91 ILE A O 1
ATOM 742 N N . LYS A 1 92 ? 20.828 -24.047 -4.027 1 89.38 92 LYS A N 1
ATOM 743 C CA . LYS A 1 92 ? 21.234 -23.25 -5.176 1 89.38 92 LYS A CA 1
ATOM 744 C C . LYS A 1 92 ? 20.469 -21.938 -5.227 1 89.38 92 LYS A C 1
ATOM 746 O O . LYS A 1 92 ? 21.047 -20.859 -5.434 1 89.38 92 LYS A O 1
ATOM 751 N N . TRP A 1 93 ? 19.188 -22.016 -5.121 1 89.31 93 TRP A N 1
ATOM 752 C CA . TRP A 1 93 ? 18.328 -20.828 -5.129 1 89.31 93 TRP A CA 1
ATOM 753 C C . TRP A 1 93 ? 18.703 -19.891 -3.99 1 89.31 93 TRP A C 1
ATOM 755 O O . TRP A 1 93 ? 18.891 -18.688 -4.203 1 89.31 93 TRP A O 1
ATOM 765 N N . LYS A 1 94 ? 18.797 -20.375 -2.807 1 85.94 94 LYS A N 1
ATOM 766 C CA . LYS A 1 94 ? 19.094 -19.562 -1.623 1 85.94 94 LYS A CA 1
ATOM 767 C C . LYS A 1 94 ? 20.422 -18.859 -1.756 1 85.94 94 LYS A C 1
ATOM 769 O O . LYS A 1 94 ? 20.562 -17.688 -1.371 1 85.94 94 LYS A O 1
ATOM 774 N N . LYS A 1 95 ? 21.391 -19.578 -2.264 1 85.06 95 LYS A N 1
ATOM 775 C CA . LYS A 1 95 ? 22.688 -18.969 -2.502 1 85.06 95 LYS A CA 1
ATOM 776 C C . LYS A 1 95 ? 22.578 -17.812 -3.49 1 85.06 95 LYS A C 1
ATOM 778 O O . LYS A 1 95 ? 23.219 -16.766 -3.305 1 85.06 95 LYS A O 1
ATOM 783 N N . GLY A 1 96 ? 21.812 -18.109 -4.508 1 85.19 96 GLY A N 1
ATOM 784 C CA . GLY A 1 96 ? 21.578 -17.047 -5.469 1 85.19 96 GLY A CA 1
ATOM 785 C C . GLY A 1 96 ? 20.938 -15.82 -4.855 1 85.19 96 GLY A C 1
ATOM 786 O O . GLY A 1 96 ? 21.359 -14.695 -5.129 1 85.19 96 GLY A O 1
ATOM 787 N N . VAL A 1 97 ? 19.938 -15.953 -4.035 1 83.06 97 VAL A N 1
ATOM 788 C CA . VAL A 1 97 ? 19.25 -14.867 -3.359 1 83.06 97 VAL A CA 1
ATOM 789 C C . VAL A 1 97 ? 20.219 -14.125 -2.438 1 83.06 97 VAL A C 1
ATOM 791 O O . VAL A 1 97 ? 20.219 -12.891 -2.379 1 83.06 97 VAL A O 1
ATOM 794 N N . ASN A 1 98 ? 21.016 -14.867 -1.76 1 79.75 98 ASN A N 1
ATOM 795 C CA . ASN A 1 98 ? 21.969 -14.266 -0.844 1 79.75 98 ASN A CA 1
ATOM 796 C C . ASN A 1 98 ? 22.953 -13.359 -1.581 1 79.75 98 ASN A C 1
ATOM 798 O O . ASN A 1 98 ? 23.266 -12.266 -1.111 1 79.75 98 ASN A O 1
ATOM 802 N N . VAL A 1 99 ? 23.469 -13.898 -2.643 1 81.62 99 VAL A N 1
ATOM 803 C CA . VAL A 1 99 ? 24.391 -13.109 -3.455 1 81.62 99 VAL A CA 1
ATOM 804 C C . VAL A 1 99 ? 23.719 -11.812 -3.895 1 81.62 99 VAL A C 1
ATOM 806 O O . VAL A 1 99 ? 24.312 -10.734 -3.795 1 81.62 99 VAL A O 1
ATOM 809 N N . GLN A 1 100 ? 22.516 -11.953 -4.32 1 79.19 100 GLN A N 1
ATOM 810 C CA . GLN A 1 100 ? 21.766 -10.797 -4.797 1 79.19 100 GLN A CA 1
ATOM 811 C C . GLN A 1 100 ? 21.547 -9.789 -3.676 1 79.19 100 GLN A C 1
ATOM 813 O O . GLN A 1 100 ? 21.531 -8.578 -3.916 1 79.19 100 GLN A O 1
ATOM 818 N N . LEU A 1 101 ? 21.438 -10.195 -2.496 1 78.12 101 LEU A N 1
ATOM 819 C CA . LEU A 1 101 ? 21.141 -9.328 -1.359 1 78.12 101 LEU A CA 1
ATOM 820 C C . LEU A 1 101 ? 22.422 -8.914 -0.643 1 78.12 101 LEU A C 1
ATOM 822 O O . LEU A 1 101 ? 22.375 -8.125 0.306 1 78.12 101 LEU A O 1
ATOM 826 N N . GLY A 1 102 ? 23.562 -9.438 -1.073 1 73.81 102 GLY A N 1
ATOM 827 C CA . GLY A 1 102 ? 24.844 -9.125 -0.461 1 73.81 102 GLY A CA 1
ATOM 828 C C . GLY A 1 102 ? 25.047 -9.812 0.877 1 73.81 102 GLY A C 1
ATOM 829 O O . GLY A 1 102 ? 25.703 -9.266 1.768 1 73.81 102 GLY A O 1
ATOM 830 N N . LEU A 1 103 ? 24.344 -10.797 1.102 1 72.94 103 LEU A N 1
ATOM 831 C CA . LEU A 1 103 ? 24.453 -11.555 2.344 1 72.94 103 LEU A CA 1
ATOM 832 C C . LEU A 1 103 ? 25.578 -12.586 2.254 1 72.94 103 LEU A C 1
ATOM 834 O O . LEU A 1 103 ? 25.953 -13.008 1.156 1 72.94 103 LEU A O 1
ATOM 838 N N . SER A 1 104 ? 26.172 -12.695 3.498 1 65.62 104 SER A N 1
ATOM 839 C CA . SER A 1 104 ? 27.234 -13.695 3.566 1 65.62 104 SER A CA 1
ATOM 840 C C . SER A 1 104 ? 26.656 -15.109 3.514 1 65.62 104 SER A C 1
ATOM 842 O O . SER A 1 104 ? 25.516 -15.328 3.893 1 65.62 104 SER A O 1
ATOM 844 N N . GLU A 1 105 ? 27.234 -16.125 2.846 1 62.25 105 GLU A N 1
ATOM 845 C CA . GLU A 1 105 ? 26.859 -17.516 2.619 1 62.25 105 GLU A CA 1
ATOM 846 C C . GLU A 1 105 ? 26.672 -18.266 3.938 1 62.25 105 GLU A C 1
ATOM 848 O O . GLU A 1 105 ? 26.094 -19.344 3.963 1 62.25 105 GLU A O 1
ATOM 853 N N . GLU A 1 106 ? 27.016 -17.781 5.047 1 56.66 106 GLU A N 1
ATOM 854 C CA . GLU A 1 106 ? 27.234 -18.688 6.172 1 56.66 106 GLU A CA 1
ATOM 855 C C . GLU A 1 106 ? 25.969 -19.453 6.52 1 56.66 106 GLU A C 1
ATOM 857 O O . GLU A 1 106 ? 26.031 -20.625 6.914 1 56.66 106 GLU A O 1
ATOM 862 N N . SER A 1 107 ? 24.812 -18.906 6.629 1 55.84 107 SER A N 1
ATOM 863 C CA . SER A 1 107 ? 23.766 -19.453 7.48 1 55.84 107 SER A CA 1
ATOM 864 C C . SER A 1 107 ? 22.891 -20.438 6.715 1 55.84 107 SER A C 1
ATOM 866 O O . SER A 1 107 ? 21.922 -20.984 7.266 1 55.84 107 SER A O 1
ATOM 868 N N . ILE A 1 108 ? 23.359 -20.938 5.621 1 59.09 108 ILE A N 1
ATOM 869 C CA . ILE A 1 108 ? 22.406 -21.719 4.832 1 59.09 108 ILE A CA 1
ATOM 870 C C . ILE A 1 108 ? 22.391 -23.156 5.348 1 59.09 108 ILE A C 1
ATOM 872 O O . ILE A 1 108 ? 21.344 -23.812 5.309 1 59.09 108 ILE A O 1
ATOM 876 N N . ASP A 1 109 ? 23.359 -23.641 5.922 1 57.72 109 ASP A N 1
ATOM 877 C CA . ASP A 1 109 ? 23.469 -25.062 6.223 1 57.72 109 ASP A CA 1
ATOM 878 C C . ASP A 1 109 ? 22.422 -25.5 7.234 1 57.72 109 ASP A C 1
ATOM 880 O O . ASP A 1 109 ? 21.875 -26.609 7.133 1 57.72 109 ASP A O 1
ATOM 884 N N . MET A 1 110 ? 22.047 -24.641 8.164 1 55.66 110 MET A N 1
ATOM 885 C CA . MET A 1 110 ? 21.156 -25.062 9.234 1 55.66 110 MET A CA 1
ATOM 886 C C . MET A 1 110 ? 19.734 -25.281 8.711 1 55.66 110 MET A C 1
ATOM 888 O O . MET A 1 110 ? 18.891 -25.844 9.406 1 55.66 110 MET A O 1
ATOM 892 N N . GLN A 1 111 ? 19.641 -25.156 7.438 1 60.84 111 GLN A N 1
ATOM 893 C CA . GLN A 1 111 ? 18.266 -25.188 6.945 1 60.84 111 GLN A CA 1
ATOM 894 C C . GLN A 1 111 ? 17.922 -26.547 6.344 1 60.84 111 GLN A C 1
ATOM 896 O O . GLN A 1 111 ? 16.766 -26.828 6.059 1 60.84 111 GLN A O 1
ATOM 901 N N . GLN A 1 112 ? 18.891 -27.438 6.289 1 66.69 112 GLN A N 1
ATOM 902 C CA . GLN A 1 112 ? 18.656 -28.719 5.641 1 66.69 112 GLN A CA 1
ATOM 903 C C . GLN A 1 112 ? 17.625 -29.531 6.414 1 66.69 112 GLN A C 1
ATOM 905 O O . GLN A 1 112 ? 16.766 -30.203 5.812 1 66.69 112 GLN A O 1
ATOM 910 N N . SER A 1 113 ? 17.719 -29.422 7.676 1 68.19 113 SER A N 1
ATOM 911 C CA . SER A 1 113 ? 16.812 -30.25 8.492 1 68.19 113 SER A CA 1
ATOM 912 C C . SER A 1 113 ? 15.375 -29.781 8.359 1 68.19 113 SER A C 1
ATOM 914 O O . SER A 1 113 ? 14.445 -30.547 8.578 1 68.19 113 SER A O 1
ATOM 916 N N . ARG A 1 114 ? 15.258 -28.656 7.934 1 72.69 114 ARG A N 1
ATOM 917 C CA . ARG A 1 114 ? 13.898 -28.125 7.891 1 72.69 114 ARG A CA 1
ATOM 918 C C . ARG A 1 114 ? 13.297 -28.266 6.492 1 72.69 114 ARG A C 1
ATOM 920 O O . ARG A 1 114 ? 12.078 -28.25 6.332 1 72.69 114 ARG A O 1
ATOM 927 N N . PHE A 1 115 ? 14.219 -28.578 5.625 1 81.88 115 PHE A N 1
ATOM 928 C CA . PHE A 1 115 ? 13.75 -28.609 4.246 1 81.88 115 PHE A CA 1
ATOM 929 C C . PHE A 1 115 ? 13.078 -29.938 3.934 1 81.88 115 PHE A C 1
ATOM 931 O O . PHE A 1 115 ? 13.594 -31 4.301 1 81.88 115 PHE A O 1
ATOM 938 N N . LYS A 1 116 ? 11.875 -29.891 3.289 1 81.19 116 LYS A N 1
ATOM 939 C CA . LYS A 1 116 ? 11.164 -31.062 2.809 1 81.19 116 LYS A CA 1
ATOM 940 C C . LYS A 1 116 ? 10.984 -31.016 1.293 1 81.19 116 LYS A C 1
ATOM 942 O O . LYS A 1 116 ? 10.477 -30.047 0.75 1 81.19 116 LYS A O 1
ATOM 947 N N . GLU A 1 117 ? 11.555 -32.125 0.763 1 87.94 117 GLU A N 1
ATOM 948 C CA . GLU A 1 117 ? 11.336 -32.219 -0.676 1 87.94 117 GLU A CA 1
ATOM 949 C C . GLU A 1 117 ? 9.852 -32.188 -1.018 1 87.94 117 GLU A C 1
ATOM 951 O O . GLU A 1 117 ? 9.023 -32.75 -0.309 1 87.94 117 GLU A O 1
ATOM 956 N N . HIS A 1 118 ? 9.484 -31.484 -2.021 1 88.56 118 HIS A N 1
ATOM 957 C CA . HIS A 1 118 ? 8.094 -31.312 -2.412 1 88.56 118 HIS A CA 1
ATOM 958 C C . HIS A 1 118 ? 7.973 -30.953 -3.889 1 88.56 118 HIS A C 1
ATOM 960 O O . HIS A 1 118 ? 8.945 -30.516 -4.504 1 88.56 118 HIS A O 1
ATOM 966 N N . PHE A 1 119 ? 6.879 -31.281 -4.383 1 93.81 119 PHE A N 1
ATOM 967 C CA . PHE A 1 119 ? 6.605 -30.828 -5.742 1 93.81 119 PHE A CA 1
ATOM 968 C C . PHE A 1 119 ? 6.227 -29.344 -5.754 1 93.81 119 PHE A C 1
ATOM 970 O O . PHE A 1 119 ? 5.641 -28.844 -4.793 1 93.81 119 PHE A O 1
ATOM 977 N N . ALA A 1 120 ? 6.625 -28.688 -6.82 1 94.38 120 ALA A N 1
ATOM 978 C CA . ALA A 1 120 ? 6.277 -27.281 -7.008 1 94.38 120 ALA A CA 1
ATOM 979 C C . ALA A 1 120 ? 5.984 -26.969 -8.477 1 94.38 120 ALA A C 1
ATOM 981 O O . ALA A 1 120 ? 6.555 -27.594 -9.367 1 94.38 120 ALA A O 1
ATOM 982 N N . LEU A 1 121 ? 5.055 -26.125 -8.648 1 96.88 121 LEU A N 1
ATOM 983 C CA . LEU A 1 121 ? 4.758 -25.688 -10.008 1 96.88 121 LEU A CA 1
ATOM 984 C C . LEU A 1 121 ? 5.457 -24.359 -10.32 1 96.88 121 LEU A C 1
ATOM 986 O O . LEU A 1 121 ? 5.812 -24.109 -11.477 1 96.88 121 LEU A O 1
ATOM 990 N N . TRP A 1 122 ? 5.66 -23.516 -9.32 1 96.44 122 TRP A N 1
ATOM 991 C CA . TRP A 1 122 ? 6.32 -22.219 -9.484 1 96.44 122 TRP A CA 1
ATOM 992 C C . TRP A 1 122 ? 7.836 -22.375 -9.398 1 96.44 122 TRP A C 1
ATOM 994 O O . TRP A 1 122 ? 8.359 -22.875 -8.406 1 96.44 122 TRP A O 1
ATOM 1004 N N . LYS A 1 123 ? 8.492 -21.875 -10.453 1 95.62 123 LYS A N 1
ATOM 1005 C CA . LYS A 1 123 ? 9.953 -21.969 -10.469 1 95.62 123 LYS A CA 1
ATOM 1006 C C . LYS A 1 123 ? 10.562 -21.203 -9.289 1 95.62 123 LYS A C 1
ATOM 1008 O O . LYS A 1 123 ? 10.102 -20.109 -8.953 1 95.62 123 LYS A O 1
ATOM 1013 N N . LEU A 1 124 ? 11.625 -21.719 -8.719 1 92.44 124 LEU A N 1
ATOM 1014 C CA . LEU A 1 124 ? 12.227 -21.156 -7.52 1 92.44 124 LEU A CA 1
ATOM 1015 C C . LEU A 1 124 ? 12.82 -19.781 -7.805 1 92.44 124 LEU A C 1
ATOM 1017 O O . LEU A 1 124 ? 12.664 -18.844 -7.004 1 92.44 124 LEU A O 1
ATOM 1021 N N . ASN A 1 125 ? 13.406 -19.656 -8.945 1 90.62 125 ASN A N 1
ATOM 1022 C CA . ASN A 1 125 ? 14.109 -18.422 -9.258 1 90.62 125 ASN A CA 1
ATOM 1023 C C . ASN A 1 125 ? 13.156 -17.328 -9.75 1 90.62 125 ASN A C 1
ATOM 1025 O O . ASN A 1 125 ? 13.586 -16.234 -10.125 1 90.62 125 ASN A O 1
ATOM 1029 N N . LYS A 1 126 ? 11.898 -17.625 -9.797 1 93.38 126 LYS A N 1
ATOM 1030 C CA . LYS A 1 126 ? 10.883 -16.656 -10.203 1 93.38 126 LYS A CA 1
ATOM 1031 C C . LYS A 1 126 ? 10 -16.25 -9.023 1 93.38 126 LYS A C 1
ATOM 1033 O O . LYS A 1 126 ? 8.977 -15.586 -9.211 1 93.38 126 LYS A O 1
ATOM 1038 N N . ARG A 1 127 ? 10.422 -16.641 -7.855 1 91.31 127 ARG A N 1
ATOM 1039 C CA . ARG A 1 127 ? 9.68 -16.328 -6.637 1 91.31 127 ARG A CA 1
ATOM 1040 C C . ARG A 1 127 ? 10.148 -15.016 -6.027 1 91.31 127 ARG A C 1
ATOM 1042 O O . ARG A 1 127 ? 11.039 -14.359 -6.57 1 91.31 127 ARG A O 1
ATOM 1049 N N . GLY A 1 128 ? 9.438 -14.633 -5.043 1 87.81 128 GLY A N 1
ATOM 1050 C CA . GLY A 1 128 ? 9.836 -13.438 -4.316 1 87.81 128 GLY A CA 1
ATOM 1051 C C . GLY A 1 128 ? 11.094 -13.625 -3.496 1 87.81 128 GLY A C 1
ATOM 1052 O O . GLY A 1 128 ? 11.609 -14.742 -3.385 1 87.81 128 GLY A O 1
ATOM 1053 N N . VAL A 1 129 ? 11.523 -12.555 -2.891 1 77.31 129 VAL A N 1
ATOM 1054 C CA . VAL A 1 129 ? 12.797 -12.523 -2.182 1 77.31 129 VAL A CA 1
ATOM 1055 C C . VAL A 1 129 ? 12.758 -13.492 -1 1 77.31 129 VAL A C 1
ATOM 1057 O O . VAL A 1 129 ? 13.781 -14.062 -0.625 1 77.31 129 VAL A O 1
ATOM 1060 N N . GLU A 1 130 ? 11.609 -13.68 -0.478 1 79.31 130 GLU A N 1
ATOM 1061 C CA . GLU A 1 130 ? 11.469 -14.609 0.639 1 79.31 130 GLU A CA 1
ATOM 1062 C C . GLU A 1 130 ? 10.953 -15.969 0.167 1 79.31 130 GLU A C 1
ATOM 1064 O O . GLU A 1 130 ? 10.578 -16.812 0.983 1 79.31 130 GLU A O 1
ATOM 1069 N N . GLY A 1 131 ? 10.812 -16.125 -1.066 1 86.31 131 GLY A N 1
ATOM 1070 C CA . GLY A 1 131 ? 10.391 -17.391 -1.631 1 86.31 131 GLY A CA 1
ATOM 1071 C C . GLY A 1 131 ? 8.898 -17.469 -1.877 1 86.31 131 GLY A C 1
ATOM 1072 O O . GLY A 1 131 ? 8.367 -18.547 -2.184 1 86.31 131 GLY A O 1
ATOM 1073 N N . GLU A 1 132 ? 8.203 -16.438 -1.778 1 89.06 132 GLU A N 1
ATOM 1074 C CA . GLU A 1 132 ? 6.754 -16.422 -1.988 1 89.06 132 GLU A CA 1
ATOM 1075 C C . GLU A 1 132 ? 6.414 -16.375 -3.475 1 89.06 132 GLU A C 1
ATOM 1077 O O . GLU A 1 132 ? 7.137 -15.75 -4.258 1 89.06 132 GLU A O 1
ATOM 1082 N N . ASN A 1 133 ? 5.418 -17.094 -3.791 1 91.94 133 ASN A N 1
ATOM 1083 C CA . ASN A 1 133 ? 4.895 -16.938 -5.145 1 91.94 133 ASN A CA 1
ATOM 1084 C C . ASN A 1 133 ? 3.623 -16.094 -5.16 1 91.94 133 ASN A C 1
ATOM 1086 O O . ASN A 1 133 ? 3.273 -15.469 -4.156 1 91.94 133 ASN A O 1
ATOM 1090 N N . LEU A 1 134 ? 2.988 -15.984 -6.25 1 94 134 LEU A N 1
ATOM 1091 C CA . LEU A 1 134 ? 1.833 -15.117 -6.457 1 94 134 LEU A CA 1
ATOM 1092 C C . LEU A 1 134 ? 0.682 -15.516 -5.539 1 94 134 LEU A C 1
ATOM 1094 O O . LEU A 1 134 ? 0.037 -14.656 -4.938 1 94 134 LEU A O 1
ATOM 1098 N N . ILE A 1 135 ? 0.462 -16.828 -5.359 1 93.69 135 ILE A N 1
ATOM 1099 C CA . ILE A 1 135 ? -0.644 -17.312 -4.539 1 93.69 135 ILE A CA 1
ATOM 1100 C C . ILE A 1 135 ? -0.396 -16.953 -3.074 1 93.69 135 ILE A C 1
ATOM 1102 O O . ILE A 1 135 ? -1.3 -16.469 -2.385 1 93.69 135 ILE A O 1
ATOM 1106 N N . HIS A 1 136 ? 0.796 -17.156 -2.641 1 90.25 136 HIS A N 1
ATOM 1107 C CA . HIS A 1 136 ? 1.148 -16.797 -1.271 1 90.25 136 HIS A CA 1
ATOM 1108 C C . HIS A 1 136 ? 0.878 -15.328 -0.999 1 90.25 136 HIS A C 1
ATOM 1110 O O . HIS A 1 136 ? 0.303 -14.977 0.034 1 90.25 136 HIS A O 1
ATOM 1116 N N . LEU A 1 137 ? 1.273 -14.508 -1.916 1 88.94 137 LEU A N 1
ATOM 1117 C CA . LEU A 1 137 ? 1.103 -13.07 -1.764 1 88.94 137 LEU A CA 1
ATOM 1118 C C . LEU A 1 137 ? -0.376 -12.695 -1.731 1 88.94 137 LEU A C 1
ATOM 1120 O O . LEU A 1 137 ? -0.795 -11.867 -0.923 1 88.94 137 LEU A O 1
ATOM 1124 N N . LEU A 1 138 ? -1.156 -13.281 -2.615 1 91.06 138 LEU A N 1
ATOM 1125 C CA . LEU A 1 138 ? -2.588 -13.008 -2.666 1 91.06 138 LEU A CA 1
ATOM 1126 C C . LEU A 1 138 ? -3.264 -13.398 -1.355 1 91.06 138 LEU A C 1
ATOM 1128 O O . LEU A 1 138 ? -4.059 -12.633 -0.808 1 91.06 138 LEU A O 1
ATOM 1132 N N . LEU A 1 139 ? -2.938 -14.539 -0.833 1 87.81 139 LEU A N 1
ATOM 1133 C CA . LEU A 1 139 ? -3.578 -15.055 0.37 1 87.81 139 LEU A CA 1
ATOM 1134 C C . LEU A 1 139 ? -3.172 -14.242 1.595 1 87.81 139 LEU A C 1
ATOM 1136 O O . LEU A 1 139 ? -3.959 -14.086 2.531 1 87.81 139 LEU A O 1
ATOM 1140 N N . ASN A 1 140 ? -2.002 -13.688 1.525 1 81.56 140 ASN A N 1
ATOM 1141 C CA . ASN A 1 140 ? -1.508 -12.898 2.648 1 81.56 140 ASN A CA 1
ATOM 1142 C C . ASN A 1 140 ? -2.211 -11.547 2.732 1 81.56 140 ASN A C 1
ATOM 1144 O O . ASN A 1 140 ? -2.188 -10.891 3.779 1 81.56 140 ASN A O 1
ATOM 1148 N N . ARG A 1 141 ? -2.785 -10.969 1.645 1 80.69 141 ARG A N 1
ATOM 1149 C CA . ARG A 1 141 ? -3.49 -9.688 1.614 1 80.69 141 ARG A CA 1
ATOM 1150 C C . ARG A 1 141 ? -4.82 -9.781 2.355 1 80.69 141 ARG A C 1
ATOM 1152 O O . ARG A 1 141 ? -5.398 -8.758 2.725 1 80.69 141 ARG A O 1
ATOM 1159 N N . GLU A 1 142 ? -5.297 -10.922 2.756 1 75.62 142 GLU A N 1
ATOM 1160 C CA . GLU A 1 142 ? -6.539 -11.172 3.484 1 75.62 142 GLU A CA 1
ATOM 1161 C C . GLU A 1 142 ? -7.68 -10.32 2.945 1 75.62 142 GLU A C 1
ATOM 1163 O O . GLU A 1 142 ? -8.406 -9.688 3.715 1 75.62 142 GLU A O 1
ATOM 1168 N N . GLN A 1 143 ? -7.777 -10.031 1.709 1 78.19 143 GLN A N 1
ATOM 1169 C CA . GLN A 1 143 ? -8.883 -9.398 0.999 1 78.19 143 GLN A CA 1
ATOM 1170 C C . GLN A 1 143 ? -9.664 -10.422 0.179 1 78.19 143 GLN A C 1
ATOM 1172 O O . GLN A 1 143 ? -9.078 -11.312 -0.44 1 78.19 143 GLN A O 1
ATOM 1177 N N . GLN A 1 144 ? -10.883 -10.273 0.29 1 83.12 144 GLN A N 1
ATOM 1178 C CA . GLN A 1 144 ? -11.758 -11.219 -0.39 1 83.12 144 GLN A CA 1
ATOM 1179 C C . GLN A 1 144 ? -11.422 -11.312 -1.876 1 83.12 144 GLN A C 1
ATOM 1181 O O . GLN A 1 144 ? -11.391 -12.406 -2.443 1 83.12 144 GLN A O 1
ATOM 1186 N N . VAL A 1 145 ? -11.203 -10.195 -2.539 1 88.12 145 VAL A N 1
ATOM 1187 C CA . VAL A 1 145 ? -10.891 -10.172 -3.963 1 88.12 145 VAL A CA 1
ATOM 1188 C C . VAL A 1 145 ? -9.633 -11 -4.23 1 88.12 145 VAL A C 1
ATOM 1190 O O . VAL A 1 145 ? -9.547 -11.695 -5.242 1 88.12 145 VAL A O 1
ATOM 1193 N N . CYS A 1 146 ? -8.664 -10.906 -3.334 1 90.56 146 CYS A N 1
ATOM 1194 C CA . CYS A 1 146 ? -7.422 -11.648 -3.498 1 90.56 146 CYS A CA 1
ATOM 1195 C C . CYS A 1 146 ? -7.656 -13.148 -3.379 1 90.56 146 CYS A C 1
ATOM 1197 O O . CYS A 1 146 ? -7.059 -13.938 -4.113 1 90.56 146 CYS A O 1
ATOM 1199 N N . TYR A 1 147 ? -8.555 -13.586 -2.508 1 90.12 147 TYR A N 1
ATOM 1200 C CA . TYR A 1 147 ? -8.906 -14.992 -2.383 1 90.12 147 TYR A CA 1
ATOM 1201 C C . TYR A 1 147 ? -9.578 -15.5 -3.654 1 90.12 147 TYR A C 1
ATOM 1203 O O . TYR A 1 147 ? -9.312 -16.609 -4.105 1 90.12 147 TYR A O 1
ATOM 1211 N N . GLU A 1 148 ? -10.398 -14.672 -4.148 1 95.19 148 GLU A N 1
ATOM 1212 C CA . GLU A 1 148 ? -11.094 -15.062 -5.375 1 95.19 148 GLU A CA 1
ATOM 1213 C C . GLU A 1 148 ? -10.109 -15.234 -6.531 1 95.19 148 GLU A C 1
ATOM 1215 O O . GLU A 1 148 ? -10.211 -16.188 -7.301 1 95.19 148 GLU A O 1
ATOM 1220 N N . ILE A 1 149 ? -9.219 -14.312 -6.66 1 96.88 149 ILE A N 1
ATOM 1221 C CA . ILE A 1 149 ? -8.203 -14.398 -7.707 1 96.88 149 ILE A CA 1
ATOM 1222 C C . ILE A 1 149 ? -7.367 -15.664 -7.512 1 96.88 149 ILE A C 1
ATOM 1224 O O . ILE A 1 149 ? -7.109 -16.391 -8.469 1 96.88 149 ILE A O 1
ATOM 1228 N N . ALA A 1 150 ? -6.961 -15.914 -6.27 1 96 150 ALA A N 1
ATOM 1229 C CA . ALA A 1 150 ? -6.199 -17.125 -5.961 1 96 150 ALA A CA 1
ATOM 1230 C C . ALA A 1 150 ? -6.973 -18.375 -6.363 1 96 150 ALA A C 1
ATOM 1232 O O . ALA A 1 150 ? -6.402 -19.312 -6.934 1 96 150 ALA A O 1
ATOM 1233 N N . ARG A 1 151 ? -8.227 -18.359 -6.082 1 97.06 151 ARG A N 1
ATOM 1234 C CA . ARG A 1 151 ? -9.07 -19.484 -6.422 1 97.06 151 ARG A CA 1
ATOM 1235 C C . ARG A 1 151 ? -9.102 -19.719 -7.934 1 97.06 151 ARG A C 1
ATOM 1237 O O . ARG A 1 151 ? -8.984 -20.859 -8.398 1 97.06 151 ARG A O 1
ATOM 1244 N N . ILE A 1 152 ? -9.297 -18.703 -8.648 1 98.06 152 ILE A N 1
ATOM 1245 C CA . ILE A 1 152 ? -9.328 -18.781 -10.109 1 98.06 152 ILE A CA 1
ATOM 1246 C C . ILE A 1 152 ? -8.016 -19.359 -10.625 1 98.06 152 ILE A C 1
ATOM 1248 O O . ILE A 1 152 ? -8.016 -20.266 -11.469 1 98.06 152 ILE A O 1
ATOM 1252 N N . LEU A 1 153 ? -6.898 -18.891 -10.156 1 97.75 153 LEU A N 1
ATOM 1253 C CA . LEU A 1 153 ? -5.586 -19.328 -10.609 1 97.75 153 LEU A CA 1
ATOM 1254 C C . LEU A 1 153 ? -5.336 -20.781 -10.234 1 97.75 153 LEU A C 1
ATOM 1256 O O . LEU A 1 153 ? -4.77 -21.547 -11.016 1 97.75 153 LEU A O 1
ATOM 1260 N N . LEU A 1 154 ? -5.801 -21.188 -9.055 1 96.69 154 LEU A N 1
ATOM 1261 C CA . LEU A 1 154 ? -5.613 -22.562 -8.602 1 96.69 154 LEU A CA 1
ATOM 1262 C C . LEU A 1 154 ? -6.477 -23.531 -9.406 1 96.69 154 LEU A C 1
ATOM 1264 O O . LEU A 1 154 ? -6.09 -24.688 -9.625 1 96.69 154 LEU A O 1
ATOM 1268 N N . LYS A 1 155 ? -7.605 -23.047 -9.766 1 97.44 155 LYS A N 1
ATOM 1269 C CA . LYS A 1 155 ? -8.453 -23.859 -10.641 1 97.44 155 LYS A CA 1
ATOM 1270 C C . LYS A 1 155 ? -7.801 -24.047 -12.008 1 97.44 155 LYS A C 1
ATOM 1272 O O . LYS A 1 155 ? -7.836 -25.156 -12.57 1 97.44 155 LYS A O 1
ATOM 1277 N N . ARG A 1 156 ? -7.234 -23.031 -12.562 1 97.75 156 ARG A N 1
ATOM 1278 C CA . ARG A 1 156 ? -6.578 -23.078 -13.867 1 97.75 156 ARG A CA 1
ATOM 1279 C C . ARG A 1 156 ? -5.285 -23.891 -13.797 1 97.75 156 ARG A C 1
ATOM 1281 O O . ARG A 1 156 ? -4.926 -24.578 -14.758 1 97.75 156 ARG A O 1
ATOM 1288 N N . PHE A 1 157 ? -4.527 -23.672 -12.688 1 97.62 157 PHE A N 1
ATOM 1289 C CA . PHE A 1 157 ? -3.266 -24.359 -12.461 1 97.62 157 PHE A CA 1
ATOM 1290 C C . PHE A 1 157 ? -3.283 -25.094 -11.125 1 97.62 157 PHE A C 1
ATOM 1292 O O . PHE A 1 157 ? -2.639 -24.672 -10.164 1 97.62 157 PHE A O 1
ATOM 1299 N N . PRO A 1 158 ? -3.859 -26.25 -11.055 1 95.62 158 PRO A N 1
ATOM 1300 C CA . PRO A 1 158 ? -4.035 -26.938 -9.773 1 95.62 158 PRO A CA 1
ATOM 1301 C C . PRO A 1 158 ? -2.707 -27.344 -9.133 1 95.62 158 PRO A C 1
ATOM 1303 O O . PRO A 1 158 ? -2.615 -27.438 -7.906 1 95.62 158 PRO A O 1
ATOM 1306 N N . GLY A 1 159 ? -1.681 -27.5 -9.953 1 94.56 159 GLY A N 1
ATOM 1307 C CA . GLY A 1 159 ? -0.374 -27.875 -9.438 1 94.56 159 GLY A CA 1
ATOM 1308 C C . GLY A 1 159 ? 0.219 -26.859 -8.492 1 94.56 159 GLY A C 1
ATOM 1309 O O . GLY A 1 159 ? 1.137 -27.156 -7.73 1 94.56 159 GLY A O 1
ATOM 1310 N N . MET A 1 160 ? -0.286 -25.641 -8.516 1 93.94 160 MET A N 1
ATOM 1311 C CA . MET A 1 160 ? 0.222 -24.578 -7.656 1 93.94 160 MET A CA 1
ATOM 1312 C C . MET A 1 160 ? -0.076 -24.875 -6.191 1 93.94 160 MET A C 1
ATOM 1314 O O . MET A 1 160 ? 0.542 -24.297 -5.297 1 93.94 160 MET A O 1
ATOM 1318 N N . ALA A 1 161 ? -0.981 -25.688 -5.965 1 90.44 161 ALA A N 1
ATOM 1319 C CA . ALA A 1 161 ? -1.35 -26.062 -4.602 1 90.44 161 ALA A CA 1
ATOM 1320 C C . ALA A 1 161 ? -0.201 -26.766 -3.893 1 90.44 161 ALA A C 1
ATOM 1322 O O . ALA A 1 161 ? -0.15 -26.812 -2.66 1 90.44 161 ALA A O 1
ATOM 1323 N N . ASN A 1 162 ? 0.709 -27.266 -4.656 1 88.44 162 ASN A N 1
ATOM 1324 C CA . ASN A 1 162 ? 1.841 -28 -4.105 1 88.44 162 ASN A CA 1
ATOM 1325 C C . ASN A 1 162 ? 2.939 -27.062 -3.619 1 88.44 162 ASN A C 1
ATOM 1327 O O . ASN A 1 162 ? 3.848 -27.484 -2.898 1 88.44 162 ASN A O 1
ATOM 1331 N N . ASP A 1 163 ? 2.855 -25.812 -4.016 1 89.12 163 ASP A N 1
ATOM 1332 C CA . ASP A 1 163 ? 3.904 -24.859 -3.672 1 89.12 163 ASP A CA 1
ATOM 1333 C C . ASP A 1 163 ? 3.859 -24.5 -2.186 1 89.12 163 ASP A C 1
ATOM 1335 O O . ASP A 1 163 ? 2.779 -24.344 -1.614 1 89.12 163 ASP A O 1
ATOM 1339 N N . ILE A 1 164 ? 5.051 -24.391 -1.575 1 79.12 164 ILE A N 1
ATOM 1340 C CA . ILE A 1 164 ? 5.145 -24.031 -0.164 1 79.12 164 ILE A CA 1
ATOM 1341 C C . ILE A 1 164 ? 5.961 -22.75 -0.011 1 79.12 164 ILE A C 1
ATOM 1343 O O . ILE A 1 164 ? 6.723 -22.391 -0.907 1 79.12 164 ILE A O 1
ATOM 1347 N N . TYR A 1 165 ? 5.66 -22.094 1.116 1 77 165 TYR A N 1
ATOM 1348 C CA . TYR A 1 165 ? 6.473 -20.922 1.41 1 77 165 TYR A CA 1
ATOM 1349 C C . TYR A 1 165 ? 7.883 -21.312 1.823 1 77 165 TYR A C 1
ATOM 1351 O O . TYR A 1 165 ? 8.062 -22.156 2.717 1 77 165 TYR A O 1
ATOM 1359 N N . LEU A 1 166 ? 8.859 -20.797 1.206 1 67.69 166 LEU A N 1
ATOM 1360 C CA . LEU A 1 166 ? 10.242 -21.219 1.44 1 67.69 166 LEU A CA 1
ATOM 1361 C C . LEU A 1 166 ? 11.008 -20.141 2.199 1 67.69 166 LEU A C 1
ATOM 1363 O O . LEU A 1 166 ? 12.203 -20.312 2.475 1 67.69 166 LEU A O 1
ATOM 1367 N N . GLY A 1 167 ? 10.312 -18.984 2.584 1 63.31 167 GLY A N 1
ATOM 1368 C CA . GLY A 1 167 ? 11.008 -17.969 3.35 1 63.31 167 GLY A CA 1
ATOM 1369 C C . GLY A 1 167 ? 11.227 -18.359 4.801 1 63.31 167 GLY A C 1
ATOM 1370 O O . GLY A 1 167 ? 10.578 -19.266 5.309 1 63.31 167 GLY A O 1
ATOM 1371 N N . ASP A 1 168 ? 12.234 -17.641 5.328 1 57 168 ASP A N 1
ATOM 1372 C CA . ASP A 1 168 ? 12.695 -17.984 6.668 1 57 168 ASP A CA 1
ATOM 1373 C C . ASP A 1 168 ? 11.562 -17.875 7.688 1 57 168 ASP A C 1
ATOM 1375 O O . ASP A 1 168 ? 11.391 -18.75 8.531 1 57 168 ASP A O 1
ATOM 1379 N N . GLU A 1 169 ? 10.852 -16.75 7.598 1 47.06 169 GLU A N 1
ATOM 1380 C CA . GLU A 1 169 ? 9.891 -16.516 8.672 1 47.06 169 GLU A CA 1
ATOM 1381 C C . GLU A 1 169 ? 8.703 -17.469 8.555 1 47.06 169 GLU A C 1
ATOM 1383 O O . GLU A 1 169 ? 8.117 -17.875 9.562 1 47.06 169 GLU A O 1
ATOM 1388 N N . GLN A 1 170 ? 8.328 -17.797 7.379 1 43.62 170 GLN A N 1
ATOM 1389 C CA . GLN A 1 170 ? 7.16 -18.641 7.184 1 43.62 170 GLN A CA 1
ATOM 1390 C C . GLN A 1 170 ? 7.523 -19.938 6.445 1 43.62 170 GLN A C 1
ATOM 1392 O O . GLN A 1 170 ? 6.699 -20.5 5.727 1 43.62 170 GLN A O 1
ATOM 1397 N N . PHE A 1 171 ? 8.617 -20.469 6.797 1 42.41 171 PHE A N 1
ATOM 1398 C CA . PHE A 1 171 ? 9.18 -21.625 6.109 1 42.41 171 PHE A CA 1
ATOM 1399 C C . PHE A 1 171 ? 8.289 -22.859 6.297 1 42.41 171 PHE A C 1
ATOM 1401 O O . PHE A 1 171 ? 7.938 -23.203 7.426 1 42.41 171 PHE A O 1
ATOM 1408 N N . GLY A 1 172 ? 7.844 -23.359 5.262 1 43.09 172 GLY A N 1
ATOM 1409 C CA . GLY A 1 172 ? 7.176 -24.656 5.293 1 43.09 172 GLY A CA 1
ATOM 1410 C C . GLY A 1 172 ? 5.664 -24.547 5.273 1 43.09 172 GLY A C 1
ATOM 1411 O O . GLY A 1 172 ? 4.961 -25.547 5.164 1 43.09 172 GLY A O 1
ATOM 1412 N N . GLU A 1 173 ? 5.164 -23.328 5.504 1 43.59 173 GLU A N 1
ATOM 1413 C CA . GLU A 1 173 ? 3.713 -23.234 5.594 1 43.59 173 GLU A CA 1
ATOM 1414 C C . GLU A 1 173 ? 3.061 -23.422 4.227 1 43.59 173 GLU A C 1
ATOM 1416 O O . GLU A 1 173 ? 3.592 -22.969 3.211 1 43.59 173 GLU A O 1
ATOM 1421 N N . HIS A 1 174 ? 2.182 -24.469 4.164 1 44.72 174 HIS A N 1
ATOM 1422 C CA . HIS A 1 174 ? 1.42 -24.781 2.959 1 44.72 174 HIS A CA 1
ATOM 1423 C C . HIS A 1 174 ? 0.341 -23.734 2.705 1 44.72 174 HIS A C 1
ATOM 1425 O O . HIS A 1 174 ? -0.151 -23.109 3.645 1 44.72 174 HIS A O 1
ATOM 1431 N N . ILE A 1 175 ? 0.099 -23.375 1.496 1 42.41 175 ILE A N 1
ATOM 1432 C CA . ILE A 1 175 ? -0.968 -22.453 1.101 1 42.41 175 ILE A CA 1
ATOM 1433 C C . ILE A 1 175 ? -2.314 -23 1.572 1 42.41 175 ILE A C 1
ATOM 1435 O O . ILE A 1 175 ? -3.191 -22.234 1.982 1 42.41 175 ILE A O 1
ATOM 1439 N N . PHE A 1 176 ? -2.553 -24.297 1.424 1 36.5 176 PHE A N 1
ATOM 1440 C CA . PHE A 1 176 ? -3.818 -24.906 1.835 1 36.5 176 PHE A CA 1
ATOM 1441 C C . PHE A 1 176 ? -3.611 -25.875 2.994 1 36.5 176 PHE A C 1
ATOM 1443 O O . PHE A 1 176 ? -2.543 -26.469 3.121 1 36.5 176 PHE A O 1
ATOM 1450 N N . MET B 1 1 ? 81.125 -6.43 19.438 1 26.23 1 MET B N 1
ATOM 1451 C CA . MET B 1 1 ? 80.062 -5.52 19.078 1 26.23 1 MET B CA 1
ATOM 1452 C C . MET B 1 1 ? 79 -6.238 18.266 1 26.23 1 MET B C 1
ATOM 1454 O O . MET B 1 1 ? 79.188 -6.59 17.109 1 26.23 1 MET B O 1
ATOM 1458 N N . GLY B 1 2 ? 78.188 -7.16 18.906 1 29.53 2 GLY B N 1
AT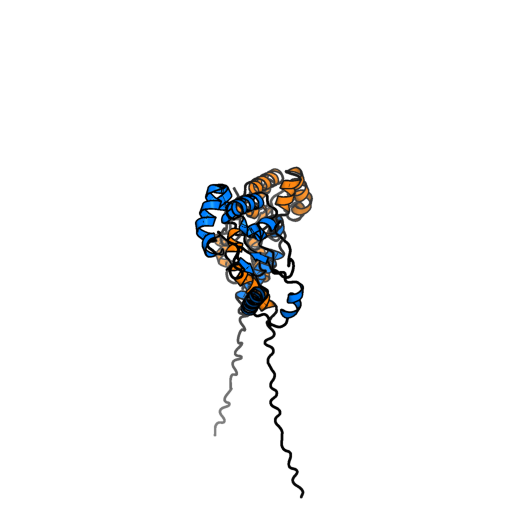OM 1459 C CA . GLY B 1 2 ? 77.312 -8.25 18.453 1 29.53 2 GLY B CA 1
ATOM 1460 C C . GLY B 1 2 ? 76.062 -7.777 17.734 1 29.53 2 GLY B C 1
ATOM 1461 O O . GLY B 1 2 ? 75.188 -7.18 18.359 1 29.53 2 GLY B O 1
ATOM 1462 N N . GLY B 1 3 ? 76.188 -7.184 16.5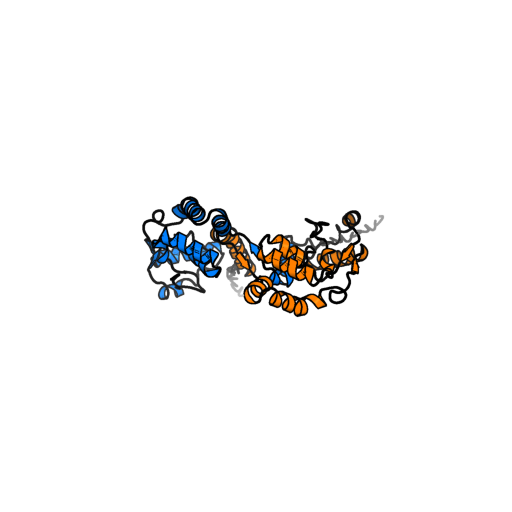47 1 29.59 3 GLY B N 1
ATOM 1463 C CA . GLY B 1 3 ? 75.125 -6.598 15.797 1 29.59 3 GLY B CA 1
ATOM 1464 C C . GLY B 1 3 ? 73.938 -7.57 15.539 1 29.59 3 GLY B C 1
ATOM 1465 O O . GLY B 1 3 ? 74.188 -8.656 15 1 29.59 3 GLY B O 1
ATOM 1466 N N . GLY B 1 4 ? 72.938 -7.605 16.469 1 28.92 4 GLY B N 1
ATOM 1467 C CA . GLY B 1 4 ? 71.75 -8.422 16.516 1 28.92 4 GLY B CA 1
ATOM 1468 C C . GLY B 1 4 ? 70.875 -8.32 15.258 1 28.92 4 GLY B C 1
ATOM 1469 O O . GLY B 1 4 ? 71 -7.336 14.523 1 28.92 4 GLY B O 1
ATOM 1470 N N . SER B 1 5 ? 70.562 -9.414 14.586 1 30.41 5 SER B N 1
ATOM 1471 C CA . SER B 1 5 ? 69.812 -9.828 13.414 1 30.41 5 SER B CA 1
ATOM 1472 C C . SER B 1 5 ? 68.375 -9.414 13.523 1 30.41 5 SER B C 1
ATOM 1474 O O . SER B 1 5 ? 67.562 -10.102 14.164 1 30.41 5 SER B O 1
ATOM 1476 N N . SER B 1 6 ? 68 -8.188 13.945 1 29.16 6 SER B N 1
ATOM 1477 C CA . SER B 1 6 ? 66.562 -8 14.156 1 29.16 6 SER B CA 1
ATOM 1478 C C . SER B 1 6 ? 65.812 -8.234 12.867 1 29.16 6 SER B C 1
ATOM 1480 O O . SER B 1 6 ? 65.938 -7.488 11.891 1 29.16 6 SER B O 1
ATOM 1482 N N . ARG B 1 7 ? 65.625 -9.484 12.383 1 29.86 7 ARG B N 1
ATOM 1483 C CA . ARG B 1 7 ? 64.75 -9.734 11.25 1 29.86 7 ARG B CA 1
ATOM 1484 C C . ARG B 1 7 ? 63.312 -9.203 11.516 1 29.86 7 ARG B C 1
ATOM 1486 O O . ARG B 1 7 ? 62.688 -9.57 12.516 1 29.86 7 ARG B O 1
ATOM 1493 N N . ASN B 1 8 ? 63 -7.953 11.18 1 28.61 8 ASN B N 1
ATOM 1494 C CA . ASN B 1 8 ? 61.688 -7.328 11.164 1 28.61 8 ASN B CA 1
ATOM 1495 C C . ASN B 1 8 ? 60.688 -8.148 10.359 1 28.61 8 ASN B C 1
ATOM 1497 O O . ASN B 1 8 ? 60.875 -8.352 9.164 1 28.61 8 ASN B O 1
ATOM 1501 N N . LYS B 1 9 ? 60.219 -9.344 10.852 1 29.61 9 LYS B N 1
ATOM 1502 C CA . LYS B 1 9 ? 59.094 -10.047 10.234 1 29.61 9 LYS B CA 1
ATOM 1503 C C . LYS B 1 9 ? 57.906 -9.125 10.047 1 29.61 9 LYS B C 1
ATOM 1505 O O . LYS B 1 9 ? 57.375 -8.602 11.023 1 29.61 9 LYS B O 1
ATOM 1510 N N . THR B 1 10 ? 57.844 -8.289 9.023 1 29.81 10 THR B N 1
ATOM 1511 C CA . THR B 1 10 ? 56.625 -7.602 8.609 1 29.81 10 THR B CA 1
ATOM 1512 C C . THR B 1 10 ? 55.469 -8.594 8.453 1 29.81 10 THR B C 1
ATOM 1514 O O . THR B 1 10 ? 55.531 -9.508 7.633 1 29.81 10 THR B O 1
ATOM 1517 N N . GLU B 1 11 ? 54.938 -9.086 9.555 1 30.91 11 GLU B N 1
ATOM 1518 C CA . GLU B 1 11 ? 53.688 -9.844 9.445 1 30.91 11 GLU B CA 1
ATOM 1519 C C . GLU B 1 11 ? 52.656 -9.117 8.578 1 30.91 11 GLU B C 1
ATOM 1521 O O . GLU B 1 11 ? 52.469 -7.906 8.711 1 30.91 11 GLU B O 1
ATOM 1526 N N . PRO B 1 12 ? 52.375 -9.602 7.348 1 31.62 12 PRO B N 1
ATOM 1527 C CA . PRO B 1 12 ? 51.312 -9.031 6.512 1 31.62 12 PRO B CA 1
ATOM 1528 C C . PRO B 1 12 ? 49.969 -8.906 7.25 1 31.62 12 PRO B C 1
ATOM 1530 O O . PRO B 1 12 ? 49.531 -9.867 7.879 1 31.62 12 PRO B O 1
ATOM 1533 N N . ARG B 1 13 ? 49.656 -7.863 7.973 1 30.19 13 ARG B N 1
ATOM 1534 C CA . ARG B 1 13 ? 48.312 -7.566 8.5 1 30.19 13 ARG B CA 1
ATOM 1535 C C . ARG B 1 13 ? 47.25 -7.797 7.441 1 30.19 13 ARG B C 1
ATOM 1537 O O . ARG B 1 13 ? 47.094 -6.996 6.516 1 30.19 13 ARG B O 1
ATOM 1544 N N . GLY B 1 14 ? 47.125 -8.938 6.863 1 29.72 14 GLY B N 1
ATOM 1545 C CA . GLY B 1 14 ? 46 -9.234 6.027 1 29.72 14 GLY B CA 1
ATOM 1546 C C . GLY B 1 14 ? 44.688 -8.805 6.652 1 29.72 14 GLY B C 1
ATOM 1547 O O . GLY B 1 14 ? 44.156 -9.469 7.562 1 29.72 14 GLY B O 1
ATOM 1548 N N . GLU B 1 15 ? 44.531 -7.551 7.102 1 31.91 15 GLU B N 1
ATOM 1549 C CA . GLU B 1 15 ? 43.188 -7.078 7.5 1 31.91 15 GLU B CA 1
ATOM 1550 C C . GLU B 1 15 ? 42.125 -7.5 6.492 1 31.91 15 GLU B C 1
ATOM 1552 O O . GLU B 1 15 ? 42.156 -7.082 5.332 1 31.91 15 GLU B O 1
ATOM 1557 N N . GLY B 1 16 ? 41.812 -8.727 6.434 1 30.36 16 GLY B N 1
ATOM 1558 C CA . GLY B 1 16 ? 40.594 -9.117 5.738 1 30.36 16 GLY B CA 1
ATOM 1559 C C . GLY B 1 16 ? 39.438 -8.164 5.98 1 30.36 16 GLY B C 1
ATOM 1560 O O . GLY B 1 16 ? 39 -8.016 7.113 1 30.36 16 GLY B O 1
ATOM 1561 N N . VAL B 1 17 ? 39.406 -7 5.332 1 34.22 17 VAL B N 1
ATOM 1562 C CA . VAL B 1 17 ? 38.25 -6.117 5.277 1 34.22 17 VAL B CA 1
ATOM 1563 C C . VAL B 1 17 ? 36.969 -6.953 5.242 1 34.22 17 VAL B C 1
ATOM 1565 O O . VAL B 1 17 ? 36.688 -7.648 4.258 1 34.22 17 VAL B O 1
ATOM 1568 N N . LYS B 1 18 ? 36.625 -7.531 6.262 1 35.84 18 LYS B N 1
ATOM 1569 C CA . LYS B 1 18 ? 35.219 -7.941 6.332 1 35.84 18 LYS B CA 1
ATOM 1570 C C . LYS B 1 18 ? 34.312 -6.875 5.738 1 35.84 18 LYS B C 1
ATOM 1572 O O . LYS B 1 18 ? 34.25 -5.742 6.223 1 35.84 18 LYS B O 1
ATOM 1577 N N . LEU B 1 19 ? 34.188 -6.77 4.488 1 36.91 19 LEU B N 1
ATOM 1578 C CA . LEU B 1 19 ? 33.156 -5.941 3.914 1 36.91 19 LEU B CA 1
ATOM 1579 C C . LEU B 1 19 ? 31.875 -6.008 4.762 1 36.91 19 LEU B C 1
ATOM 1581 O O . LEU B 1 19 ? 31.156 -7.016 4.738 1 36.91 19 LEU B O 1
ATOM 1585 N N . ALA B 1 20 ? 31.891 -5.625 5.941 1 37.34 20 ALA B N 1
ATOM 1586 C CA . ALA B 1 20 ? 30.703 -5.41 6.758 1 37.34 20 ALA B CA 1
ATOM 1587 C C . ALA B 1 20 ? 29.594 -4.754 5.945 1 37.34 20 ALA B C 1
ATOM 1589 O O . ALA B 1 20 ? 29.734 -3.617 5.496 1 37.34 20 ALA B O 1
ATOM 1590 N N . PHE B 1 21 ? 28.844 -5.512 5.188 1 4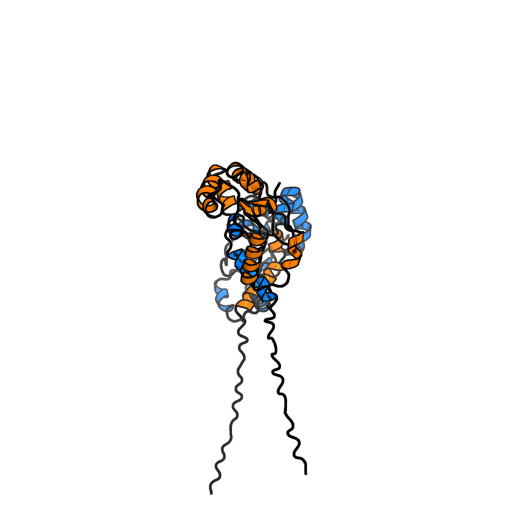3.06 21 PHE B N 1
ATOM 1591 C CA . PHE B 1 21 ? 27.656 -5.008 4.508 1 43.06 21 PHE B CA 1
ATOM 1592 C C . PHE B 1 21 ? 26.844 -4.117 5.434 1 43.06 21 PHE B C 1
ATOM 1594 O O . PHE B 1 21 ? 26.578 -4.484 6.582 1 43.06 21 PHE B O 1
ATOM 1601 N N . ASP B 1 22 ? 26.875 -2.896 5.25 1 50.97 22 ASP B N 1
ATOM 1602 C CA . ASP B 1 22 ? 26.062 -1.906 5.945 1 50.97 22 ASP B CA 1
ATOM 1603 C C . ASP B 1 22 ? 24.594 -2.34 5.992 1 50.97 22 ASP B C 1
ATOM 1605 O O . ASP B 1 22 ? 24 -2.656 4.957 1 50.97 22 ASP B O 1
ATOM 1609 N N . PRO B 1 23 ? 24.203 -2.795 7.172 1 52.75 23 PRO B N 1
ATOM 1610 C CA . PRO B 1 23 ? 22.797 -3.189 7.324 1 52.75 23 PRO B CA 1
ATOM 1611 C C . PRO B 1 23 ? 21.844 -2.344 6.473 1 52.75 23 PRO B C 1
ATOM 1613 O O . PRO B 1 23 ? 20.844 -2.852 5.98 1 52.75 23 PRO B O 1
ATOM 1616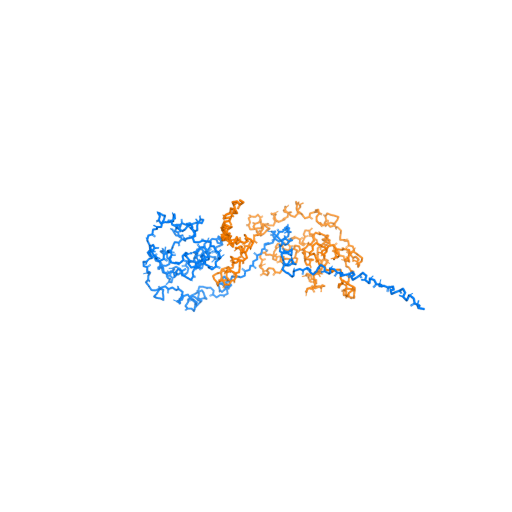 N N . ASP B 1 24 ? 22.281 -1.14 6.316 1 56.31 24 ASP B N 1
ATOM 1617 C CA . ASP B 1 24 ? 21.484 -0.252 5.473 1 56.31 24 ASP B CA 1
ATOM 1618 C C . ASP B 1 24 ? 21.516 -0.708 4.016 1 56.31 24 ASP B C 1
ATOM 1620 O O . ASP B 1 24 ? 20.516 -0.583 3.303 1 56.31 24 ASP B O 1
ATOM 1624 N N . GLU B 1 25 ? 22.609 -1.394 3.744 1 61.81 25 GLU B N 1
ATOM 1625 C CA . GLU B 1 25 ? 22.75 -1.842 2.359 1 61.81 25 GLU B CA 1
ATOM 1626 C C . GLU B 1 25 ? 21.828 -3.033 2.078 1 61.81 25 GLU B C 1
ATOM 1628 O O . GLU B 1 25 ? 21.188 -3.094 1.028 1 61.81 25 GLU B O 1
ATOM 1633 N N . LYS B 1 26 ? 21.719 -3.957 3.043 1 62.62 26 LYS B N 1
ATOM 1634 C CA . LYS B 1 26 ? 20.844 -5.117 2.898 1 62.62 26 LYS B CA 1
ATOM 1635 C C . LYS B 1 26 ? 19.391 -4.695 2.668 1 62.62 26 LYS B C 1
ATOM 1637 O O . LYS B 1 26 ? 18.719 -5.223 1.783 1 62.62 26 LYS B O 1
ATOM 1642 N N . TRP B 1 27 ? 19.016 -3.814 3.465 1 60.41 27 TRP B N 1
ATOM 1643 C CA . TRP B 1 27 ? 17.609 -3.389 3.361 1 60.41 27 TRP B CA 1
ATOM 1644 C C . TRP B 1 27 ? 17.375 -2.625 2.062 1 60.41 27 TRP B C 1
ATOM 1646 O O . TRP B 1 27 ? 16.344 -2.791 1.421 1 60.41 27 TRP B O 1
ATOM 1656 N N . SER B 1 28 ? 18.438 -1.873 1.706 1 63.88 28 SER B N 1
ATOM 1657 C CA . SER B 1 28 ? 18.312 -1.153 0.443 1 63.88 28 SER B CA 1
ATOM 1658 C C . SER B 1 28 ? 18.219 -2.117 -0.735 1 63.88 28 SER B C 1
ATOM 1660 O O . SER B 1 28 ? 17.406 -1.914 -1.642 1 63.88 28 SER B O 1
ATOM 1662 N N . ASN B 1 29 ? 18.969 -3.176 -0.676 1 68.38 29 ASN B N 1
ATOM 1663 C CA . ASN B 1 29 ? 18.938 -4.176 -1.736 1 68.38 29 ASN B CA 1
ATOM 1664 C C . ASN B 1 29 ? 17.625 -4.941 -1.749 1 68.38 29 ASN B C 1
ATOM 1666 O O . ASN B 1 29 ? 17.062 -5.195 -2.814 1 68.38 29 ASN B O 1
ATOM 1670 N N . LEU B 1 30 ? 17.219 -5.312 -0.547 1 68.81 30 LEU B N 1
ATOM 1671 C CA . LEU B 1 30 ? 15.938 -6 -0.431 1 68.81 30 LEU B CA 1
ATOM 1672 C C . LEU B 1 30 ? 14.805 -5.152 -1.004 1 68.81 30 LEU B C 1
ATOM 1674 O O . LEU B 1 30 ? 13.953 -5.656 -1.733 1 68.81 30 LEU B O 1
ATOM 1678 N N . TYR B 1 31 ? 14.93 -3.887 -0.703 1 65.62 31 TYR B N 1
ATOM 1679 C CA . TYR B 1 31 ? 13.906 -2.965 -1.191 1 65.62 31 TYR B CA 1
ATOM 1680 C C . TYR B 1 31 ? 13.945 -2.867 -2.713 1 65.62 31 TYR B C 1
ATOM 1682 O O . TYR B 1 31 ? 12.906 -2.928 -3.369 1 65.62 31 TYR B O 1
ATOM 1690 N N . ARG B 1 32 ? 15.07 -2.734 -3.178 1 71.06 32 ARG B N 1
ATOM 1691 C CA . ARG B 1 32 ? 15.227 -2.639 -4.625 1 71.06 32 ARG B CA 1
ATOM 1692 C C . ARG B 1 32 ? 14.711 -3.896 -5.316 1 71.06 32 ARG B C 1
ATOM 1694 O O . ARG B 1 32 ? 14.031 -3.812 -6.34 1 71.06 32 ARG B O 1
ATOM 1701 N N . GLU B 1 33 ? 15.047 -5.055 -4.738 1 74.44 33 GLU B N 1
ATOM 1702 C CA . GLU B 1 33 ? 14.617 -6.32 -5.328 1 74.44 33 GLU B CA 1
ATOM 1703 C C . GLU B 1 33 ? 13.102 -6.457 -5.277 1 74.44 33 GLU B C 1
ATOM 1705 O O . GLU B 1 33 ? 12.484 -6.941 -6.227 1 74.44 33 GLU B O 1
ATOM 1710 N N . ARG B 1 34 ? 12.594 -6 -4.219 1 72.44 34 ARG B N 1
ATOM 1711 C CA . ARG B 1 34 ? 11.141 -6.043 -4.098 1 72.44 34 ARG B CA 1
ATOM 1712 C C . ARG B 1 34 ? 10.477 -5.129 -5.121 1 72.44 34 ARG B C 1
ATOM 1714 O O . ARG B 1 34 ? 9.438 -5.469 -5.684 1 72.44 34 ARG B O 1
ATOM 1721 N N . GLU B 1 35 ? 11.164 -4.031 -5.355 1 70.62 35 GLU B N 1
ATOM 1722 C CA . GLU B 1 35 ? 10.617 -3.08 -6.316 1 70.62 35 GLU B CA 1
ATOM 1723 C C . GLU B 1 35 ? 10.703 -3.621 -7.738 1 70.62 35 GLU B C 1
ATOM 1725 O O . GLU B 1 35 ? 9.828 -3.365 -8.562 1 70.62 35 GLU B O 1
ATOM 1730 N N . LYS B 1 36 ? 11.656 -4.402 -7.934 1 79.38 36 LYS B N 1
ATOM 1731 C CA . LYS B 1 36 ? 11.875 -4.91 -9.289 1 79.38 36 LYS B CA 1
ATOM 1732 C C . LYS B 1 36 ? 11.047 -6.16 -9.547 1 79.38 36 LYS B C 1
ATOM 1734 O O . LYS B 1 36 ? 10.68 -6.441 -10.695 1 79.38 36 LYS B O 1
ATOM 1739 N N . ASN B 1 37 ? 10.766 -6.875 -8.57 1 85.19 37 ASN B N 1
ATOM 1740 C CA . ASN B 1 37 ? 10.039 -8.133 -8.711 1 85.19 37 ASN B CA 1
ATOM 1741 C C . ASN B 1 37 ? 8.578 -7.902 -9.094 1 85.19 37 ASN B C 1
ATOM 1743 O O . ASN B 1 37 ? 7.844 -7.223 -8.383 1 85.19 37 ASN B O 1
ATOM 1747 N N . HIS B 1 38 ? 8.195 -8.461 -10.156 1 88.81 38 HIS B N 1
ATOM 1748 C CA . HIS B 1 38 ? 6.887 -8.211 -10.758 1 88.81 38 HIS B CA 1
ATOM 1749 C C . HIS B 1 38 ? 5.762 -8.734 -9.867 1 88.81 38 HIS B C 1
ATOM 1751 O O . HIS B 1 38 ? 4.641 -8.227 -9.914 1 88.81 38 HIS B O 1
ATOM 1757 N N . LEU B 1 39 ? 6.008 -9.75 -9.062 1 90.56 39 LEU B N 1
ATOM 1758 C CA . LEU B 1 39 ? 4.973 -10.328 -8.211 1 90.56 39 LEU B CA 1
ATOM 1759 C C . LEU B 1 39 ? 4.371 -9.266 -7.297 1 90.56 39 LEU B C 1
ATOM 1761 O O . LEU B 1 39 ? 3.15 -9.211 -7.121 1 90.56 39 LEU B O 1
ATOM 1765 N N . TYR B 1 40 ? 5.211 -8.469 -6.844 1 87.75 40 TYR B N 1
ATOM 1766 C CA . TYR B 1 40 ? 4.77 -7.434 -5.914 1 87.75 40 TYR B CA 1
ATOM 1767 C C . TYR B 1 40 ? 3.951 -6.367 -6.633 1 87.75 40 TYR B C 1
ATOM 1769 O O . TYR B 1 40 ? 3.039 -5.777 -6.051 1 87.75 40 TYR B O 1
ATOM 1777 N N . LYS B 1 41 ? 4.258 -6.125 -7.836 1 88.12 41 LYS B N 1
ATOM 1778 C CA . LYS B 1 41 ? 3.504 -5.168 -8.641 1 88.12 41 LYS B CA 1
ATOM 1779 C C . LYS B 1 41 ? 2.133 -5.727 -9.016 1 88.12 41 LYS B C 1
ATOM 1781 O O . LYS B 1 41 ? 1.151 -4.984 -9.078 1 88.12 41 LYS B O 1
ATOM 1786 N N . TRP B 1 42 ? 2.139 -6.988 -9.219 1 93.31 42 TRP B N 1
ATOM 1787 C CA . TRP B 1 42 ? 0.886 -7.617 -9.625 1 93.31 42 TRP B CA 1
ATOM 1788 C C . TRP B 1 42 ? -0.104 -7.652 -8.461 1 93.31 42 TRP B C 1
ATOM 1790 O O . TRP B 1 42 ? -1.29 -7.363 -8.641 1 93.31 42 TRP B O 1
ATOM 1800 N N . VAL B 1 43 ? 0.397 -8.023 -7.297 1 91.38 43 VAL B N 1
ATOM 1801 C CA . VAL B 1 43 ? -0.485 -8.133 -6.141 1 91.38 43 VAL B CA 1
ATOM 1802 C C . VAL B 1 43 ? -0.639 -6.77 -5.469 1 91.38 43 VAL B C 1
ATOM 1804 O O . VAL B 1 43 ? -1.723 -6.426 -4.992 1 91.38 43 VAL B O 1
ATOM 1807 N N . GLY B 1 44 ? 0.465 -6.043 -5.516 1 85.38 44 GLY B N 1
ATOM 1808 C CA . GLY B 1 44 ? 0.488 -4.734 -4.883 1 85.38 44 GLY B CA 1
ATOM 1809 C C . GLY B 1 44 ? 0.724 -4.801 -3.387 1 85.38 44 GLY B C 1
ATOM 1810 O O . GLY B 1 44 ? 0.752 -5.887 -2.805 1 85.38 44 GLY B O 1
ATOM 1811 N N . VAL B 1 45 ? 1.106 -3.721 -2.883 1 75.75 45 VAL B N 1
ATOM 1812 C CA . VAL B 1 45 ? 1.317 -3.586 -1.444 1 75.75 45 VAL B CA 1
ATOM 1813 C C . VAL B 1 45 ? 0.223 -2.707 -0.842 1 75.75 45 VAL B C 1
ATOM 1815 O O . VAL B 1 45 ? -0.273 -1.787 -1.496 1 75.75 45 VAL B O 1
ATOM 1818 N N . ARG B 1 46 ? -0.265 -3.229 0.256 1 74.31 46 ARG B N 1
ATOM 1819 C CA . ARG B 1 46 ? -1.18 -2.406 1.041 1 74.31 46 ARG B CA 1
ATOM 1820 C C . ARG B 1 46 ? -0.684 -2.254 2.477 1 74.31 46 ARG B C 1
ATOM 1822 O O . ARG B 1 46 ? -0.376 -3.244 3.141 1 74.31 46 ARG B O 1
ATOM 1829 N N . LYS B 1 47 ? -0.44 -1.163 2.752 1 71.88 47 LYS B N 1
ATOM 1830 C CA . LYS B 1 47 ? -0.014 -0.872 4.117 1 71.88 47 LYS B CA 1
ATOM 1831 C C . LYS B 1 47 ? -0.875 0.223 4.742 1 71.88 47 LYS B C 1
ATOM 1833 O O . LYS B 1 47 ? -1.212 1.207 4.078 1 71.88 47 LYS B O 1
ATOM 1838 N N . GLY B 1 48 ? -1.254 -0.1 6.066 1 75.25 48 GLY B N 1
ATOM 1839 C CA . GLY B 1 48 ? -2.055 0.896 6.762 1 75.25 48 GLY B CA 1
ATOM 1840 C C . GLY B 1 48 ? -3.531 0.817 6.422 1 75.25 48 GLY B C 1
ATOM 1841 O O 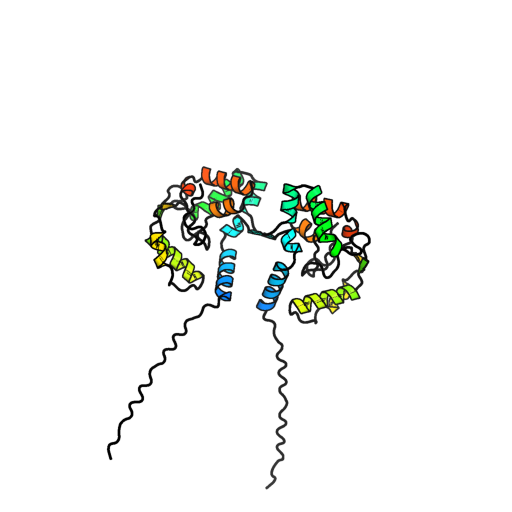. GLY B 1 48 ? -4.078 -0.275 6.258 1 75.25 48 GLY B O 1
ATOM 1842 N N . GLY B 1 49 ? -4.293 1.935 6.703 1 87.69 49 GLY B N 1
ATOM 1843 C CA . GLY B 1 49 ? -5.711 2.018 6.398 1 87.69 49 GLY B CA 1
ATOM 1844 C C . GLY B 1 49 ? -6.598 1.841 7.617 1 87.69 49 GLY B C 1
ATOM 1845 O O . GLY B 1 49 ? -7.613 1.145 7.559 1 87.69 49 GLY B O 1
ATOM 1846 N N . GLU B 1 50 ? -6.102 2.322 8.625 1 90.69 50 GLU B N 1
ATOM 1847 C CA . GLU B 1 50 ? -6.855 2.223 9.867 1 90.69 50 GLU B CA 1
ATOM 1848 C C . GLU B 1 50 ? -8.273 2.762 9.703 1 90.69 50 GLU B C 1
ATOM 1850 O O . GLU B 1 50 ? -9.234 2.133 10.141 1 90.69 50 GLU B O 1
ATOM 1855 N N . LEU B 1 51 ? -8.383 3.807 9.078 1 94.38 51 LEU B N 1
ATOM 1856 C CA . LEU B 1 51 ? -9.68 4.453 8.914 1 94.38 51 LEU B CA 1
ATOM 1857 C C . LEU B 1 51 ? -10.578 3.633 8 1 94.38 51 LEU B C 1
ATOM 1859 O O . LEU B 1 51 ? -11.789 3.545 8.234 1 94.38 51 LEU B O 1
ATOM 1863 N N . ILE B 1 52 ? -9.992 2.994 7.02 1 90.81 52 ILE B N 1
ATOM 1864 C CA . ILE B 1 52 ? -10.75 2.135 6.117 1 90.81 52 ILE B CA 1
ATOM 1865 C C . ILE B 1 52 ? -11.258 0.909 6.875 1 90.81 52 ILE B C 1
ATOM 1867 O O . ILE B 1 52 ? -12.422 0.534 6.75 1 90.81 52 ILE B O 1
ATOM 1871 N N . ASN B 1 53 ? -10.391 0.369 7.648 1 88 53 ASN B N 1
ATOM 1872 C CA . ASN B 1 53 ? -10.781 -0.776 8.461 1 88 53 ASN B CA 1
ATOM 1873 C C . ASN B 1 53 ? -11.922 -0.423 9.414 1 88 53 ASN B C 1
ATOM 1875 O O . ASN B 1 53 ? -12.852 -1.208 9.594 1 88 53 ASN B O 1
ATOM 1879 N N . ILE B 1 54 ? -11.844 0.692 10.016 1 94.12 54 ILE B N 1
ATOM 1880 C CA . ILE B 1 54 ? -12.875 1.167 10.938 1 94.12 54 ILE B CA 1
ATOM 1881 C C . ILE B 1 54 ? -14.203 1.305 10.195 1 94.12 54 ILE B C 1
ATOM 1883 O O . ILE B 1 54 ? -15.242 0.874 10.695 1 94.12 54 ILE B O 1
ATOM 1887 N N . TYR B 1 55 ? -14.148 1.875 9.047 1 95.25 55 TYR B N 1
ATOM 1888 C CA . TYR B 1 55 ? -15.367 2.045 8.266 1 95.25 55 TYR B CA 1
ATOM 1889 C C . TYR B 1 55 ? -15.977 0.696 7.902 1 95.25 55 TYR B C 1
ATOM 1891 O O . TYR B 1 55 ? -17.203 0.519 7.98 1 95.25 55 TYR B O 1
ATOM 1899 N N . GLU B 1 56 ? -15.109 -0.224 7.508 1 89.75 56 GLU B N 1
ATOM 1900 C CA . GLU B 1 56 ? -15.586 -1.542 7.102 1 89.75 56 GLU B CA 1
ATOM 1901 C C . GLU B 1 56 ? -16.188 -2.297 8.281 1 89.75 56 GLU B C 1
ATOM 1903 O O . GLU B 1 56 ? -17.156 -3.049 8.109 1 89.75 56 GLU B O 1
ATOM 1908 N N . ARG B 1 57 ? -15.719 -2.043 9.414 1 92.19 57 ARG B N 1
ATOM 1909 C CA . ARG B 1 57 ? -16.172 -2.762 10.602 1 92.19 57 ARG B CA 1
ATOM 1910 C C . ARG B 1 57 ? -17.391 -2.08 11.227 1 92.19 57 ARG B C 1
ATOM 1912 O O . ARG B 1 57 ? -18.359 -2.746 11.594 1 92.19 57 ARG B O 1
ATOM 1919 N N . ASP B 1 58 ? -17.359 -0.71 11.344 1 96.25 58 ASP B N 1
ATOM 1920 C CA . ASP B 1 58 ? -18.312 0.002 12.18 1 96.25 58 ASP B CA 1
ATOM 1921 C C . ASP B 1 58 ? -19.141 0.992 11.359 1 96.25 58 ASP B C 1
ATOM 1923 O O . ASP B 1 58 ? -20.031 1.659 11.898 1 96.25 58 ASP B O 1
ATOM 1927 N N . GLY B 1 59 ? -18.812 1.118 10.117 1 95.31 59 GLY B N 1
ATOM 1928 C CA . GLY B 1 59 ? -19.562 2.016 9.258 1 95.31 59 GLY B CA 1
ATOM 1929 C C . GLY B 1 59 ? -19.375 3.479 9.609 1 95.31 59 GLY B C 1
ATOM 1930 O O . GLY B 1 59 ? -18.297 3.875 10.078 1 95.31 59 GLY B O 1
ATOM 1931 N N . GLU B 1 60 ? -20.344 4.277 9.359 1 97.75 60 GLU B N 1
ATOM 1932 C CA . GLU B 1 60 ? -20.297 5.723 9.57 1 97.75 60 GLU B CA 1
ATOM 1933 C C . GLU B 1 60 ? -20.031 6.062 11.031 1 97.75 60 GLU B C 1
ATOM 1935 O O . GLU B 1 60 ? -19.281 6.988 11.336 1 97.75 60 GLU B O 1
ATOM 1940 N N . GLU B 1 61 ? -20.672 5.305 11.859 1 98 61 GLU B N 1
ATOM 1941 C CA . GLU B 1 61 ? -20.5 5.566 13.289 1 98 61 GLU B CA 1
ATOM 1942 C C . GLU B 1 61 ? -19.031 5.418 13.703 1 98 61 GLU B C 1
ATOM 1944 O O . GLU B 1 61 ? -18.531 6.191 14.523 1 98 61 GLU B O 1
ATOM 1949 N N . GLY B 1 62 ? -18.391 4.406 13.203 1 98 62 GLY B N 1
ATOM 1950 C CA . GLY B 1 62 ? -16.969 4.215 13.492 1 98 62 GLY B CA 1
ATOM 1951 C C . GLY B 1 62 ? -16.109 5.371 13.023 1 98 62 GLY B C 1
ATOM 1952 O O . GLY B 1 62 ? -15.203 5.809 13.742 1 98 62 GLY B O 1
ATOM 1953 N N . VAL B 1 63 ? -16.359 5.891 11.828 1 97.94 63 VAL B N 1
ATOM 1954 C CA . VAL B 1 63 ? -15.609 7.004 11.258 1 97.94 63 VAL B CA 1
ATOM 1955 C C . VAL B 1 63 ? -15.797 8.25 12.109 1 97.94 63 VAL B C 1
ATOM 1957 O O . VAL B 1 63 ? -14.836 8.969 12.391 1 97.94 63 VAL B O 1
ATOM 1960 N N . LEU B 1 64 ? -17.047 8.484 12.578 1 98 64 LEU B N 1
ATOM 1961 C CA . LEU B 1 64 ? -17.344 9.664 13.383 1 98 64 LEU B CA 1
ATOM 1962 C C . LEU B 1 64 ? -16.672 9.586 14.742 1 98 64 LEU B C 1
ATOM 1964 O O . LEU B 1 64 ? -16.156 10.586 15.25 1 98 64 LEU B O 1
ATOM 1968 N N . LYS B 1 65 ? -16.688 8.406 15.32 1 98 65 LYS B N 1
ATOM 1969 C CA . LYS B 1 65 ? -15.977 8.219 16.578 1 98 65 LYS B CA 1
ATOM 1970 C C . LYS B 1 65 ? -14.477 8.461 16.422 1 98 65 LYS B C 1
ATOM 1972 O O . LYS B 1 65 ? -13.852 9.102 17.266 1 98 65 LYS B O 1
ATOM 1977 N N . PHE B 1 66 ? -13.93 7.902 15.375 1 97.69 66 PHE B N 1
ATOM 1978 C CA . PHE B 1 66 ? -12.531 8.141 15.039 1 97.69 66 PHE B CA 1
ATOM 1979 C C . PHE B 1 66 ? -12.25 9.633 14.922 1 97.69 66 PHE B C 1
ATOM 1981 O O . PHE B 1 66 ? -11.242 10.125 15.43 1 97.69 66 PHE B O 1
ATOM 1988 N N . ALA B 1 67 ? -13.094 10.359 14.227 1 97.62 67 ALA B N 1
ATOM 1989 C CA . ALA B 1 67 ? -12.922 11.789 14 1 97.62 67 ALA B CA 1
ATOM 1990 C C . ALA B 1 67 ? -12.906 12.555 15.32 1 97.62 67 ALA B C 1
ATOM 1992 O O . ALA B 1 67 ? -12.062 13.43 15.523 1 97.62 67 ALA B O 1
ATOM 1993 N N . GLU B 1 68 ? -13.812 12.258 16.172 1 96.94 68 GLU B N 1
ATOM 1994 C CA . GLU B 1 68 ? -13.898 12.922 17.469 1 96.94 68 GLU B CA 1
ATOM 1995 C C . GLU B 1 68 ? -12.641 12.664 18.297 1 96.94 68 GLU B C 1
ATOM 1997 O O . GLU B 1 68 ? -12.18 13.555 19.016 1 96.94 68 GLU B O 1
ATOM 2002 N N . GLU B 1 69 ? -12.094 11.531 18.125 1 96.25 69 GLU B N 1
ATOM 2003 C CA . GLU B 1 69 ? -10.953 11.141 18.953 1 96.25 69 GLU B CA 1
ATOM 2004 C C . GLU B 1 69 ? -9.648 11.664 18.359 1 96.25 69 GLU B C 1
ATOM 2006 O O . GLU B 1 69 ? -8.734 12.047 19.094 1 96.25 69 GLU B O 1
ATOM 2011 N N . LYS B 1 70 ? -9.57 11.672 17.047 1 96.31 70 LYS B N 1
ATOM 2012 C CA . LYS B 1 70 ? -8.258 11.875 16.453 1 96.31 70 LYS B CA 1
ATOM 2013 C C . LYS B 1 70 ? -8.172 13.234 15.766 1 96.31 70 LYS B C 1
ATOM 2015 O O . LYS B 1 70 ? -7.098 13.828 15.672 1 96.31 70 LYS B O 1
ATOM 2020 N N . LEU B 1 71 ? -9.312 13.828 15.328 1 96.81 71 LEU B N 1
ATOM 2021 C CA . LEU B 1 71 ? -9.203 14.938 14.391 1 96.81 71 LEU B CA 1
ATOM 2022 C C . LEU B 1 71 ? -9.391 16.281 15.109 1 96.81 71 LEU B C 1
ATOM 2024 O O . LEU B 1 71 ? -8.906 17.312 14.641 1 96.81 71 LEU B O 1
ATOM 2028 N N . LEU B 1 72 ? -10.039 16.281 16.219 1 96.06 72 LEU B N 1
ATOM 2029 C CA . LEU B 1 72 ? -10.398 17.547 16.844 1 96.06 72 LEU B CA 1
ATOM 2030 C C . LEU B 1 72 ? -9.156 18.359 17.172 1 96.06 72 LEU B C 1
ATOM 2032 O O . LEU B 1 72 ? -9.148 19.578 16.969 1 96.06 72 LEU B O 1
ATOM 2036 N N . THR B 1 73 ? -8.094 17.75 17.609 1 94.88 73 THR B N 1
ATOM 2037 C CA . THR B 1 73 ? -6.891 18.469 18 1 94.88 73 THR B CA 1
ATOM 2038 C C . THR B 1 73 ? -6.105 18.906 16.766 1 94.88 73 THR B C 1
ATOM 2040 O O . THR B 1 73 ? -5.234 19.781 16.844 1 94.88 73 THR B O 1
ATOM 2043 N N . ILE B 1 74 ? -6.344 18.328 15.641 1 96.56 74 ILE B N 1
ATOM 2044 C CA . ILE B 1 74 ? -5.645 18.609 14.391 1 96.56 74 ILE B CA 1
ATOM 2045 C C . ILE B 1 74 ? -6.332 19.766 13.664 1 96.56 74 ILE B C 1
ATOM 2047 O O . ILE B 1 74 ? -5.68 20.516 12.945 1 96.56 74 ILE B O 1
ATOM 2051 N N . LEU B 1 75 ? -7.598 19.969 13.969 1 97.38 75 LEU B N 1
ATOM 2052 C CA . LEU B 1 75 ? -8.406 20.984 13.281 1 97.38 75 LEU B CA 1
ATOM 2053 C C . LEU B 1 75 ? -8.406 22.297 14.055 1 97.38 75 LEU B C 1
ATOM 2055 O O . LEU B 1 75 ? -8.289 22.297 15.281 1 97.38 75 LEU B O 1
ATOM 2059 N N . TYR B 1 76 ? -8.484 23.391 13.32 1 97.12 76 TYR B N 1
ATOM 2060 C CA . TYR B 1 76 ? -8.656 24.688 13.969 1 97.12 76 TYR B CA 1
ATOM 2061 C C . TYR B 1 76 ? -9.977 24.734 14.727 1 97.12 76 TYR B C 1
ATOM 2063 O O . TYR B 1 76 ? -11.008 24.266 14.234 1 97.12 76 TYR B O 1
ATOM 2071 N N . ASP B 1 77 ? -9.93 25.312 15.938 1 97 77 ASP B N 1
ATOM 2072 C CA . ASP B 1 77 ? -11.102 25.516 16.781 1 97 77 ASP B CA 1
ATOM 2073 C C . ASP B 1 77 ? -11.898 24.234 16.953 1 97 77 ASP B C 1
ATOM 2075 O O . ASP B 1 77 ? -13.133 24.25 16.859 1 97 77 ASP B O 1
ATOM 2079 N N . ASP B 1 78 ? -11.266 23.141 16.984 1 96.25 78 ASP B N 1
ATOM 2080 C CA . ASP B 1 78 ? -11.844 21.812 17.203 1 96.25 78 ASP B CA 1
ATOM 2081 C C . ASP B 1 78 ? -12.867 21.484 16.125 1 96.25 78 ASP B C 1
ATOM 2083 O O . ASP B 1 78 ? -13.898 20.859 16.406 1 96.25 78 ASP B O 1
ATOM 2087 N N . GLY B 1 79 ? -12.617 22 14.93 1 96.19 79 GLY B N 1
ATOM 2088 C CA . GLY B 1 79 ? -13.438 21.641 13.781 1 96.19 79 GLY B CA 1
ATOM 2089 C C . GLY B 1 79 ? -14.641 22.547 13.602 1 96.19 79 GLY B C 1
ATOM 2090 O O . GLY B 1 79 ? -15.484 22.297 12.742 1 96.19 79 GLY B O 1
ATOM 2091 N N . GLN B 1 80 ? -14.711 23.641 14.328 1 95.94 80 GLN B N 1
ATOM 2092 C CA . GLN B 1 80 ? -15.898 24.5 14.297 1 95.94 80 GLN B CA 1
ATOM 2093 C C . GLN B 1 80 ? -15.734 25.625 13.289 1 95.94 80 GLN B C 1
ATOM 2095 O O . GLN B 1 80 ? -16.641 25.891 12.492 1 95.94 80 GLN B O 1
ATOM 2100 N N . THR B 1 81 ? -14.547 26.266 13.305 1 95.88 81 THR B N 1
ATOM 2101 C CA . THR B 1 81 ? -14.398 27.469 12.492 1 95.88 81 THR B CA 1
ATOM 2102 C C . THR B 1 81 ? -13.086 27.422 11.711 1 95.88 81 THR B C 1
ATOM 2104 O O . THR B 1 81 ? -12.008 27.297 12.297 1 95.88 81 THR B O 1
ATOM 2107 N N . PRO B 1 82 ? -13.148 27.531 10.391 1 96.62 82 PRO B N 1
ATOM 2108 C CA . PRO B 1 82 ? -11.906 27.641 9.609 1 96.62 82 PRO B CA 1
ATOM 2109 C C . PRO B 1 82 ? -11.133 28.922 9.922 1 96.62 82 PRO B C 1
ATOM 2111 O O . PRO B 1 82 ? -11.727 29.906 10.367 1 96.62 82 PRO B O 1
ATOM 2114 N N . LYS B 1 83 ? -9.898 28.844 9.703 1 96.56 83 LYS B N 1
ATOM 2115 C CA . LYS B 1 83 ? -9.023 30 9.914 1 96.56 83 LYS B CA 1
ATOM 2116 C C . LYS B 1 83 ? -8.414 30.469 8.602 1 96.56 83 LYS B C 1
ATOM 2118 O O . LYS B 1 83 ? -8.109 29.656 7.723 1 96.56 83 LYS B O 1
ATOM 2123 N N . LEU B 1 84 ? -8.258 31.766 8.531 1 95.56 84 LEU B N 1
ATOM 2124 C CA . LEU B 1 84 ? -7.617 32.344 7.355 1 95.56 84 LEU B CA 1
ATOM 2125 C C . LEU B 1 84 ? -6.125 32.031 7.336 1 95.56 84 LEU B C 1
ATOM 2127 O O . LEU B 1 84 ? -5.41 32.344 8.297 1 95.56 84 LEU B O 1
ATOM 2131 N N . VAL B 1 85 ? -5.703 31.406 6.297 1 92.81 85 VAL B N 1
ATOM 2132 C CA . VAL B 1 85 ? -4.285 31.109 6.094 1 92.81 85 VAL B CA 1
ATOM 2133 C C . VAL B 1 85 ? -3.654 32.188 5.223 1 92.81 85 VAL B C 1
ATOM 2135 O O . VAL B 1 85 ? -4.012 32.344 4.055 1 92.81 85 VAL B O 1
ATOM 2138 N N . THR B 1 86 ? -2.688 32.844 5.84 1 92.25 86 THR B N 1
ATOM 2139 C CA . THR B 1 86 ? -1.999 33.906 5.129 1 92.25 86 THR B CA 1
ATOM 2140 C C . THR B 1 86 ? -0.72 33.406 4.477 1 92.25 86 THR B C 1
ATOM 2142 O O . THR B 1 86 ? -0.319 32.25 4.707 1 92.25 86 THR B O 1
ATOM 2145 N N . TYR B 1 87 ? -0.171 34.25 3.658 1 89.12 87 TYR B N 1
ATOM 2146 C CA . TYR B 1 87 ? 1.099 33.906 3.031 1 89.12 87 TYR B CA 1
ATOM 2147 C C . TYR B 1 87 ? 2.184 33.719 4.078 1 89.12 87 TYR B C 1
ATOM 2149 O O . TYR B 1 87 ? 3.031 32.812 3.934 1 89.12 87 TYR B O 1
ATOM 2157 N N . SER B 1 88 ? 2.15 34.562 5.086 1 90.69 88 SER B N 1
ATOM 2158 C CA . SER B 1 88 ? 3.115 34.406 6.168 1 90.69 88 SER B CA 1
ATOM 2159 C C . SER B 1 88 ? 3.004 33.031 6.832 1 90.69 88 SER B C 1
ATOM 2161 O O . SER B 1 88 ? 4.016 32.406 7.156 1 90.69 88 SER B O 1
ATOM 2163 N N . ASP B 1 89 ? 1.791 32.594 7.035 1 91.12 89 ASP B N 1
ATOM 2164 C CA . ASP B 1 89 ? 1.568 31.281 7.602 1 91.12 89 ASP B CA 1
ATOM 2165 C C . ASP B 1 89 ? 2.16 30.188 6.703 1 91.12 89 ASP B C 1
ATOM 2167 O O . ASP B 1 89 ? 2.814 29.266 7.191 1 91.12 89 ASP B O 1
ATOM 2171 N N . TYR B 1 90 ? 1.924 30.297 5.477 1 88.88 90 TYR B N 1
ATOM 2172 C CA . TYR B 1 90 ? 2.391 29.344 4.488 1 88.88 90 TYR B CA 1
ATOM 2173 C C . TYR B 1 90 ? 3.912 29.266 4.477 1 88.88 90 TYR B C 1
ATOM 2175 O O . TYR B 1 90 ? 4.488 28.172 4.465 1 88.88 90 TYR B O 1
ATOM 2183 N N . ILE B 1 91 ? 4.531 30.375 4.484 1 86.69 91 ILE B N 1
ATOM 2184 C CA . ILE B 1 91 ? 5.988 30.438 4.434 1 86.69 91 ILE B CA 1
ATOM 2185 C C . ILE B 1 91 ? 6.578 29.812 5.695 1 86.69 91 ILE B C 1
ATOM 2187 O O . ILE B 1 91 ? 7.562 29.078 5.625 1 86.69 91 ILE B O 1
ATOM 2191 N N . LYS B 1 92 ? 6.039 30.203 6.785 1 89.25 92 LYS B N 1
ATOM 2192 C CA . LYS B 1 92 ? 6.492 29.625 8.039 1 89.25 92 LYS B CA 1
ATOM 2193 C C . LYS B 1 92 ? 6.414 28.094 7.996 1 89.25 92 LYS B C 1
ATOM 2195 O O . LYS B 1 92 ? 7.352 27.406 8.391 1 89.25 92 LYS B O 1
ATOM 2200 N N . TRP B 1 93 ? 5.305 27.594 7.578 1 89.25 93 TRP B N 1
ATOM 2201 C CA . TRP B 1 93 ? 5.109 26.156 7.469 1 89.25 93 TRP B CA 1
ATOM 2202 C C . TRP B 1 93 ? 6.117 25.547 6.5 1 89.25 93 TRP B C 1
ATOM 2204 O O . TRP B 1 93 ? 6.762 24.547 6.82 1 89.25 93 TRP B O 1
ATOM 2214 N N . LYS B 1 94 ? 6.266 26.062 5.352 1 85.81 94 LYS B N 1
ATOM 2215 C CA . LYS B 1 94 ? 7.152 25.547 4.312 1 85.81 94 LYS B CA 1
ATOM 2216 C C . LYS B 1 94 ? 8.602 25.516 4.793 1 85.81 94 LYS B C 1
ATOM 2218 O O . LYS B 1 94 ? 9.328 24.562 4.516 1 85.81 94 LYS B O 1
ATOM 2223 N N . LYS B 1 95 ? 8.984 26.578 5.449 1 84.81 95 LYS B N 1
ATOM 2224 C CA . LYS B 1 95 ? 10.328 26.609 6.016 1 84.81 95 LYS B CA 1
ATOM 2225 C C . LYS B 1 95 ? 10.539 25.484 7.02 1 84.81 95 LYS B C 1
ATOM 2227 O O . LYS B 1 95 ? 11.594 24.844 7.043 1 84.81 95 LYS B O 1
ATOM 2232 N N . GLY B 1 96 ? 9.5 25.359 7.844 1 85.06 96 GLY B N 1
ATOM 2233 C CA . GLY B 1 96 ? 9.562 24.25 8.789 1 85.06 96 GLY B CA 1
ATOM 2234 C C . GLY B 1 96 ? 9.711 22.891 8.117 1 85.06 96 GLY B C 1
ATOM 2235 O O . GLY B 1 96 ? 10.508 22.062 8.547 1 85.06 96 GLY B O 1
ATOM 2236 N N . VAL B 1 97 ? 8.984 22.609 7.078 1 83.12 97 VAL B N 1
ATOM 2237 C CA . VAL B 1 97 ? 9.039 21.359 6.332 1 83.12 97 VAL B CA 1
ATOM 2238 C C . VAL B 1 97 ? 10.414 21.188 5.695 1 83.12 97 VAL B C 1
ATOM 2240 O O . VAL B 1 97 ? 10.984 20.094 5.711 1 83.12 97 VAL B O 1
ATOM 2243 N N . ASN B 1 98 ? 10.914 22.25 5.164 1 79.56 98 ASN B N 1
ATOM 2244 C CA . ASN B 1 98 ? 12.227 22.203 4.523 1 79.56 98 ASN B CA 1
ATOM 2245 C C . ASN B 1 98 ? 13.32 21.797 5.516 1 79.56 98 ASN B C 1
ATOM 2247 O O . ASN B 1 98 ? 14.195 21 5.195 1 79.56 98 ASN B O 1
ATOM 2251 N N . VAL B 1 99 ? 13.266 22.453 6.637 1 81.62 99 VAL B N 1
ATOM 2252 C CA . VAL B 1 99 ? 14.234 22.141 7.68 1 81.62 99 VAL B CA 1
ATOM 2253 C C . VAL B 1 99 ? 14.141 20.656 8.031 1 81.62 99 VAL B C 1
ATOM 2255 O O . VAL B 1 99 ? 15.164 19.969 8.141 1 81.62 99 VAL B O 1
ATOM 2258 N N . GLN B 1 100 ? 12.945 20.203 8.156 1 79.25 100 GLN B N 1
ATOM 2259 C CA . GLN B 1 100 ? 12.719 18.812 8.516 1 79.25 100 GLN B CA 1
ATOM 2260 C C . GLN B 1 100 ? 13.242 17.875 7.441 1 79.25 100 GLN B C 1
ATOM 2262 O O . GLN B 1 100 ? 13.727 16.781 7.746 1 79.25 100 GLN B O 1
ATOM 2267 N N . LEU B 1 101 ? 13.227 18.25 6.25 1 78.19 101 LEU B N 1
ATOM 2268 C CA . LEU B 1 101 ? 13.625 17.406 5.133 1 78.19 101 LEU B CA 1
ATOM 2269 C C . LEU B 1 101 ? 15.078 17.656 4.754 1 78.19 101 LEU B C 1
ATOM 2271 O O . LEU B 1 101 ? 15.617 16.984 3.871 1 78.19 101 LEU B O 1
ATOM 2275 N N . GLY B 1 102 ? 15.711 18.625 5.395 1 73.81 102 GLY B N 1
ATOM 2276 C CA . GLY B 1 102 ? 17.094 18.953 5.109 1 73.81 102 GLY B CA 1
ATOM 2277 C C . GLY B 1 102 ? 17.266 19.734 3.816 1 73.81 102 GLY B C 1
ATOM 2278 O O . GLY B 1 102 ? 18.281 19.594 3.131 1 73.81 102 GLY B O 1
ATOM 2279 N N . LEU B 1 103 ? 16.266 20.297 3.389 1 72.44 103 LEU B N 1
ATOM 2280 C CA . LEU B 1 103 ? 16.297 21.094 2.162 1 72.44 103 LEU B CA 1
ATOM 2281 C C . LEU B 1 103 ? 16.781 22.5 2.443 1 72.44 103 LEU B C 1
ATOM 2283 O O . LEU B 1 103 ? 16.672 23 3.572 1 72.44 103 LEU B O 1
ATOM 2287 N N . SER B 1 104 ? 17.578 22.953 1.373 1 65.31 104 SER B N 1
ATOM 2288 C CA . SER B 1 104 ? 18.047 24.328 1.491 1 65.31 104 SER B CA 1
ATOM 2289 C C . SER B 1 104 ? 16.906 25.328 1.337 1 65.31 104 SER B C 1
ATOM 2291 O O . SER B 1 104 ? 15.898 25.031 0.693 1 65.31 104 SER B O 1
ATOM 2293 N N . GLU B 1 105 ? 16.781 26.469 2.061 1 61.38 105 GLU B N 1
ATOM 2294 C CA . GLU B 1 105 ? 15.789 27.547 2.119 1 61.38 105 GLU B CA 1
ATOM 2295 C C . GLU B 1 105 ? 15.578 28.172 0.744 1 61.38 105 GLU B C 1
ATOM 2297 O O . GLU B 1 105 ? 14.617 28.906 0.54 1 61.38 105 GLU B O 1
ATOM 2302 N N . GLU B 1 106 ? 16.297 27.938 -0.258 1 56.47 106 GLU B N 1
ATOM 2303 C CA . GLU B 1 106 ? 16.328 28.891 -1.358 1 56.47 106 GLU B CA 1
ATOM 2304 C C . GLU B 1 106 ? 14.945 29.062 -1.984 1 56.47 106 GLU B C 1
ATOM 2306 O O . GLU B 1 106 ? 14.57 30.172 -2.377 1 56.47 106 GLU B O 1
ATOM 2311 N N . SER B 1 107 ? 14.219 28.078 -2.41 1 55.62 107 SER B N 1
ATOM 2312 C CA . SER B 1 107 ? 13.266 28.188 -3.51 1 55.62 107 SER B CA 1
ATOM 2313 C C . SER B 1 107 ? 11.891 28.609 -3.01 1 55.62 107 SER B C 1
ATOM 2315 O O . SER B 1 107 ? 10.938 28.672 -3.787 1 55.62 107 SER B O 1
ATOM 2317 N N . ILE B 1 108 ? 11.828 29.156 -1.859 1 58.41 108 ILE B N 1
ATOM 2318 C CA . ILE B 1 108 ? 10.484 29.391 -1.348 1 58.41 108 ILE B CA 1
ATOM 2319 C C . ILE B 1 108 ? 9.922 30.688 -1.937 1 58.41 108 ILE B C 1
ATOM 2321 O O . ILE B 1 108 ? 8.719 30.797 -2.182 1 58.41 108 ILE B O 1
ATOM 2325 N N . ASP B 1 109 ? 10.688 31.594 -2.32 1 57.28 109 ASP B N 1
ATOM 2326 C CA . ASP B 1 109 ? 10.211 32.938 -2.672 1 57.28 109 ASP B CA 1
ATOM 2327 C C . ASP B 1 109 ? 9.336 32.875 -3.92 1 57.28 109 ASP B C 1
ATOM 2329 O O . ASP B 1 109 ? 8.336 33.594 -4.008 1 57.28 109 ASP B O 1
ATOM 2333 N N . MET B 1 110 ? 9.594 31.984 -4.84 1 55.19 110 MET B N 1
ATOM 2334 C CA . MET B 1 110 ? 8.875 31.984 -6.113 1 55.19 110 MET B CA 1
ATOM 2335 C C . MET B 1 110 ? 7.445 31.5 -5.934 1 55.19 110 MET B C 1
ATOM 2337 O O . MET B 1 110 ? 6.621 31.625 -6.836 1 55.19 110 MET B O 1
ATOM 2341 N N . GLN B 1 111 ? 7.117 31.266 -4.699 1 60.44 111 GLN B N 1
ATOM 2342 C CA . GLN B 1 111 ? 5.816 30.625 -4.523 1 60.44 111 GLN B CA 1
ATOM 2343 C C . GLN B 1 111 ? 4.758 31.656 -4.105 1 60.44 111 GLN B C 1
ATOM 2345 O O . GLN B 1 111 ? 3.562 31.344 -4.113 1 60.44 111 GLN B O 1
ATOM 2350 N N . GLN B 1 112 ? 5.184 32.875 -3.895 1 65.81 112 GLN B N 1
ATOM 2351 C CA . GLN B 1 112 ? 4.23 33.875 -3.402 1 65.81 112 GLN B CA 1
ATOM 2352 C C . GLN B 1 112 ? 3.148 34.156 -4.441 1 65.81 112 GLN B C 1
ATOM 2354 O O . GLN B 1 112 ? 1.976 34.312 -4.098 1 65.81 112 GLN B O 1
ATOM 2359 N N . SER B 1 113 ? 3.592 34.156 -5.625 1 67.94 113 SER B N 1
ATOM 2360 C CA . SER B 1 113 ? 2.635 34.5 -6.672 1 67.94 113 SER B CA 1
ATOM 2361 C C . SER B 1 113 ? 1.584 33.406 -6.844 1 67.94 113 SER B C 1
ATOM 2363 O O . SER B 1 113 ? 0.483 33.688 -7.332 1 67.94 113 SER B O 1
ATOM 2365 N N . ARG B 1 114 ? 1.868 32.375 -6.375 1 72.81 114 ARG B N 1
ATOM 2366 C CA . ARG B 1 114 ? 0.938 31.266 -6.605 1 72.81 114 ARG B CA 1
ATOM 2367 C C . ARG B 1 114 ? 0.045 31.031 -5.391 1 72.81 114 ARG B C 1
ATOM 2369 O O . ARG B 1 114 ? -1.041 30.469 -5.508 1 72.81 114 ARG B O 1
ATOM 2376 N N . PHE B 1 115 ? 0.504 31.703 -4.371 1 81.88 115 PHE B N 1
ATOM 2377 C CA . PHE B 1 115 ? -0.233 31.453 -3.141 1 81.88 115 PHE B CA 1
ATOM 2378 C C . PHE B 1 115 ? -1.494 32.312 -3.076 1 81.88 115 PHE B C 1
ATOM 2380 O O . PHE B 1 115 ? -1.46 33.5 -3.383 1 81.88 115 PHE B O 1
ATOM 2387 N N . LYS B 1 116 ? -2.658 31.672 -2.717 1 80.88 116 LYS B N 1
ATOM 2388 C CA . LYS B 1 116 ? -3.926 32.344 -2.492 1 80.88 116 LYS B CA 1
ATOM 2389 C C . LYS B 1 116 ? -4.41 32.156 -1.057 1 80.88 116 LYS B C 1
ATOM 2391 O O . LYS B 1 116 ? -4.52 31.031 -0.579 1 80.88 116 LYS B O 1
ATOM 2396 N N . GLU B 1 117 ? -4.535 33.375 -0.492 1 87.75 117 GLU B N 1
ATOM 2397 C CA . GLU B 1 117 ? -5.105 33.312 0.849 1 87.75 117 GLU B CA 1
ATOM 2398 C C . GLU B 1 117 ? -6.441 32.562 0.845 1 87.75 117 GLU B C 1
ATOM 2400 O O . GLU B 1 117 ? -7.25 32.75 -0.07 1 87.75 117 GLU B O 1
ATOM 2405 N N . HIS B 1 118 ? -6.66 31.719 1.779 1 88.5 118 HIS B N 1
ATOM 2406 C CA . HIS B 1 118 ? -7.871 30.906 1.849 1 88.5 118 HIS B CA 1
ATOM 2407 C C . HIS B 1 118 ? -8.148 30.453 3.279 1 88.5 118 HIS B C 1
ATOM 2409 O O . HIS B 1 118 ? -7.258 30.484 4.129 1 88.5 118 HIS B O 1
ATOM 2415 N N . PHE B 1 119 ? -9.344 30.203 3.484 1 93.62 119 PHE B N 1
ATOM 2416 C CA . PHE B 1 119 ? -9.695 29.609 4.766 1 93.62 119 PHE B CA 1
ATOM 2417 C C . PHE B 1 119 ? -9.344 28.125 4.785 1 93.62 119 PHE B C 1
ATOM 2419 O O . PHE B 1 119 ? -9.391 27.469 3.748 1 93.62 119 PHE B O 1
ATOM 2426 N N . ALA B 1 120 ? -8.945 27.672 5.953 1 94.31 120 ALA B N 1
ATOM 2427 C CA . ALA B 1 120 ? -8.641 26.25 6.145 1 94.31 120 ALA B CA 1
ATOM 2428 C C . ALA B 1 120 ? -9.102 25.766 7.52 1 94.31 120 ALA B C 1
ATOM 2430 O O . ALA B 1 120 ? -9.109 26.547 8.484 1 94.31 120 ALA B O 1
ATOM 2431 N N . LEU B 1 121 ? -9.516 24.578 7.535 1 96.88 121 LEU B N 1
ATOM 2432 C CA . LEU B 1 121 ? -9.891 23.984 8.82 1 96.88 121 LEU B CA 1
ATOM 2433 C C . LEU B 1 121 ? -8.766 23.125 9.367 1 96.88 121 LEU B C 1
ATOM 2435 O O . LEU B 1 121 ? -8.602 23 10.578 1 96.88 121 LEU B O 1
ATOM 2439 N N . TRP B 1 122 ? -7.945 22.516 8.484 1 96.31 122 TRP B N 1
ATOM 2440 C CA . TRP B 1 122 ? -6.828 21.656 8.875 1 96.31 122 TRP B CA 1
ATOM 2441 C C . TRP B 1 122 ? -5.574 22.484 9.125 1 96.31 122 TRP B C 1
ATOM 2443 O O . TRP B 1 122 ? -5.133 23.234 8.258 1 96.31 122 TRP B O 1
ATOM 2453 N N . LYS B 1 123 ? -5.031 22.297 10.32 1 95.5 123 LYS B N 1
ATOM 2454 C CA . LYS B 1 123 ? -3.82 23.047 10.656 1 95.5 123 LYS B CA 1
ATOM 2455 C C . LYS B 1 123 ? -2.68 22.703 9.703 1 95.5 123 LYS B C 1
ATOM 2457 O O . LYS B 1 123 ? -2.496 21.547 9.336 1 95.5 123 LYS B O 1
ATOM 2462 N N . LEU B 1 124 ? -1.872 23.656 9.367 1 92.31 124 LEU B N 1
ATOM 2463 C CA . LEU B 1 124 ? -0.821 23.484 8.375 1 92.31 124 LEU B CA 1
ATOM 2464 C C . LEU B 1 124 ? 0.249 22.531 8.867 1 92.31 124 LEU B C 1
ATOM 2466 O O . LEU B 1 124 ? 0.721 21.672 8.117 1 92.31 124 LEU B O 1
ATOM 2470 N N . ASN B 1 125 ? 0.54 22.641 10.125 1 90.5 125 ASN B N 1
ATOM 2471 C CA . ASN B 1 125 ? 1.638 21.844 10.664 1 90.5 125 ASN B CA 1
ATOM 2472 C C . ASN B 1 125 ? 1.194 20.422 10.984 1 90.5 125 ASN B C 1
ATOM 2474 O O . ASN B 1 125 ? 1.976 19.625 11.516 1 90.5 125 ASN B O 1
ATOM 2478 N N . LYS B 1 126 ? -0.019 20.109 10.727 1 93.31 126 LYS B N 1
ATOM 2479 C CA . LYS B 1 126 ? -0.542 18.766 10.953 1 93.31 126 LYS B CA 1
ATOM 2480 C C . LYS B 1 126 ? -0.848 18.062 9.625 1 93.31 126 LYS B C 1
ATOM 2482 O O . LYS B 1 126 ? -1.448 16.984 9.609 1 93.31 126 LYS B O 1
ATOM 2487 N N . ARG B 1 127 ? -0.412 18.672 8.57 1 91.25 127 ARG B N 1
ATOM 2488 C CA . ARG B 1 127 ? -0.628 18.125 7.238 1 91.25 127 ARG B CA 1
ATOM 2489 C C . ARG B 1 127 ? 0.514 17.188 6.84 1 91.25 127 ARG B C 1
ATOM 2491 O O . ARG B 1 127 ? 1.451 16.984 7.609 1 91.25 127 ARG B O 1
ATOM 2498 N N . GLY B 1 128 ? 0.327 16.594 5.73 1 88 128 GLY B N 1
ATOM 2499 C CA . GLY B 1 128 ? 1.372 15.734 5.184 1 88 128 GLY B CA 1
ATOM 2500 C C . GLY B 1 128 ? 2.568 16.516 4.668 1 88 128 GLY B C 1
ATOM 2501 O O . GLY B 1 128 ? 2.541 17.75 4.621 1 88 128 GLY B O 1
ATOM 2502 N N . VAL B 1 129 ? 3.545 15.766 4.227 1 77 129 VAL B N 1
ATOM 2503 C CA . VAL B 1 129 ? 4.828 16.344 3.836 1 77 129 VAL B CA 1
ATOM 2504 C C . VAL B 1 129 ? 4.637 17.25 2.625 1 77 129 VAL B C 1
ATOM 2506 O O . VAL B 1 129 ? 5.344 18.25 2.479 1 77 129 VAL B O 1
ATOM 2509 N N . GLU B 1 130 ? 3.68 16.953 1.854 1 78.88 130 GLU B N 1
ATOM 2510 C CA . GLU B 1 130 ? 3.408 17.781 0.683 1 78.88 130 GLU B CA 1
ATOM 2511 C C . GLU B 1 130 ? 2.236 18.734 0.935 1 78.88 130 GLU B C 1
ATOM 2513 O O . GLU B 1 130 ? 1.723 19.359 0.003 1 78.88 130 GLU B O 1
ATOM 2518 N N . GLY B 1 131 ? 1.738 18.734 2.109 1 86.06 131 GLY B N 1
ATOM 2519 C CA . GLY B 1 131 ? 0.665 19.641 2.479 1 86.06 131 GLY B CA 1
ATOM 2520 C C . GLY B 1 131 ? -0.712 19.016 2.363 1 86.06 131 GLY B C 1
ATOM 2521 O O . GLY B 1 131 ? -1.726 19.719 2.471 1 86.06 131 GLY B O 1
ATOM 2522 N N . GLU B 1 132 ? -0.805 17.781 2.166 1 88.94 132 GLU B N 1
ATOM 2523 C CA . GLU B 1 132 ? -2.09 17.109 2.039 1 88.94 132 GLU B CA 1
ATOM 2524 C C . GLU B 1 132 ? -2.703 16.828 3.406 1 88.94 132 GLU B C 1
ATOM 2526 O O . GLU B 1 132 ? -1.984 16.562 4.375 1 88.94 132 GLU B O 1
ATOM 2531 N N . ASN B 1 133 ? -3.959 17 3.445 1 91.81 133 ASN B N 1
ATOM 2532 C CA . ASN B 1 133 ? -4.648 16.547 4.648 1 91.81 133 ASN B CA 1
ATOM 2533 C C . ASN B 1 133 ? -5.359 15.211 4.422 1 91.81 133 ASN B C 1
ATOM 2535 O O . ASN B 1 133 ? -5.148 14.555 3.402 1 91.81 133 ASN B O 1
ATOM 2539 N N . LEU B 1 134 ? -6.102 14.773 5.336 1 94 134 LEU B N 1
ATOM 2540 C CA . LEU B 1 134 ? -6.742 13.461 5.324 1 94 134 LEU B CA 1
ATOM 2541 C C . LEU B 1 134 ? -7.699 13.336 4.145 1 94 134 LEU B C 1
ATOM 2543 O O . LEU B 1 134 ? -7.723 12.305 3.467 1 94 134 LEU B O 1
ATOM 2547 N N . ILE B 1 135 ? -8.438 14.406 3.852 1 93.56 135 ILE B N 1
ATOM 2548 C CA . ILE B 1 135 ? -9.422 14.375 2.775 1 93.56 135 ILE B CA 1
ATOM 2549 C C . ILE B 1 135 ? -8.711 14.25 1.431 1 93.56 135 ILE B C 1
ATOM 2551 O O . ILE B 1 135 ? -9.109 13.445 0.581 1 93.56 135 ILE B O 1
ATOM 2555 N N . HIS B 1 136 ? -7.688 15.016 1.266 1 90.25 136 HIS B N 1
ATOM 2556 C CA . HIS B 1 136 ? -6.906 14.93 0.037 1 90.25 136 HIS B CA 1
ATOM 2557 C C . HIS B 1 136 ? -6.402 13.508 -0.202 1 90.25 136 HIS B C 1
ATOM 2559 O O . HIS B 1 136 ? -6.496 12.992 -1.316 1 90.25 136 HIS B O 1
ATOM 2565 N N . LEU B 1 137 ? -5.891 12.906 0.83 1 88.88 137 LEU B N 1
ATOM 2566 C CA . LEU B 1 137 ? -5.348 11.555 0.726 1 88.88 137 LEU B CA 1
ATOM 2567 C C . LEU B 1 137 ? -6.445 10.555 0.378 1 88.88 137 LEU B C 1
ATOM 2569 O O . LEU B 1 137 ? -6.242 9.672 -0.455 1 88.88 137 LEU B O 1
ATOM 2573 N N . LEU B 1 138 ? -7.586 10.664 1.019 1 91 138 LEU B N 1
ATOM 2574 C CA . LEU B 1 138 ? -8.703 9.766 0.758 1 91 138 LEU B CA 1
ATOM 2575 C C . LEU B 1 138 ? -9.164 9.875 -0.693 1 91 138 LEU B C 1
ATOM 2577 O O . LEU B 1 138 ? -9.367 8.859 -1.36 1 91 138 LEU B O 1
ATOM 2581 N N . LEU B 1 139 ? -9.281 11.07 -1.193 1 87.62 139 LEU B N 1
ATOM 2582 C CA . LEU B 1 139 ? -9.789 11.297 -2.541 1 87.62 139 LEU B CA 1
ATOM 2583 C C . LEU B 1 139 ? -8.789 10.828 -3.588 1 87.62 139 LEU B C 1
ATOM 2585 O O . LEU B 1 139 ? -9.172 10.383 -4.672 1 87.62 139 LEU B O 1
ATOM 2589 N N . ASN B 1 140 ? -7.539 10.852 -3.215 1 81.44 140 ASN B N 1
ATOM 2590 C CA . ASN B 1 140 ? -6.492 10.438 -4.141 1 81.44 140 ASN B CA 1
ATOM 2591 C C . ASN B 1 140 ? -6.465 8.922 -4.305 1 81.44 140 ASN B C 1
ATOM 2593 O O . ASN B 1 140 ? -5.91 8.406 -5.277 1 81.44 140 ASN B O 1
ATOM 2597 N N . ARG B 1 141 ? -6.938 8.078 -3.35 1 80.69 141 ARG B N 1
ATOM 2598 C CA . ARG B 1 141 ? -6.969 6.625 -3.41 1 80.69 141 ARG B CA 1
ATOM 2599 C C . ARG B 1 141 ? -7.984 6.137 -4.438 1 80.69 141 ARG B C 1
ATOM 2601 O O . ARG B 1 141 ? -7.934 4.984 -4.871 1 80.69 141 ARG B O 1
ATOM 2608 N N . GLU B 1 142 ? -8.812 6.957 -5.012 1 75.62 142 GLU B N 1
ATOM 2609 C CA . GLU B 1 142 ? -9.828 6.656 -6.02 1 75.62 142 GLU B CA 1
ATOM 2610 C C . GLU B 1 142 ? -10.539 5.344 -5.707 1 75.62 142 GLU B C 1
ATOM 2612 O O . GLU B 1 142 ? -10.703 4.496 -6.59 1 75.62 142 GLU B O 1
ATOM 2617 N N . GLN B 1 143 ? -10.789 4.977 -4.516 1 78.44 143 GLN B N 1
ATOM 2618 C CA . GLN B 1 143 ? -11.609 3.869 -4.047 1 78.44 143 GLN B CA 1
ATOM 2619 C C . GLN B 1 143 ? -12.938 4.371 -3.49 1 78.44 143 GLN B C 1
ATOM 2621 O O . GLN B 1 143 ? -12.984 5.398 -2.807 1 78.44 143 GLN B O 1
ATOM 2626 N N . GLN B 1 144 ? -13.883 3.688 -3.855 1 83.5 144 GLN B N 1
ATOM 2627 C CA . GLN B 1 144 ? -15.227 4.098 -3.449 1 83.5 144 GLN B CA 1
ATOM 2628 C C . GLN B 1 144 ? -15.32 4.25 -1.935 1 83.5 144 GLN B C 1
ATOM 2630 O O . GLN B 1 144 ? -15.922 5.207 -1.437 1 83.5 144 GLN B O 1
ATOM 2635 N N . VAL B 1 145 ? -14.773 3.326 -1.187 1 88.19 145 VAL B N 1
ATOM 2636 C CA . VAL B 1 145 ? -14.82 3.369 0.272 1 88.19 145 VAL B CA 1
ATOM 2637 C C . VAL B 1 145 ? -14.18 4.66 0.771 1 88.19 145 VAL B C 1
ATOM 2639 O O . VAL B 1 145 ? -14.656 5.27 1.732 1 88.19 145 VAL B O 1
ATOM 2642 N N . CYS B 1 146 ? -13.109 5.07 0.123 1 90.5 146 CYS B N 1
ATOM 2643 C CA . CYS B 1 146 ? -12.414 6.289 0.526 1 90.5 146 CYS B CA 1
ATOM 2644 C C . CYS B 1 146 ? -13.266 7.52 0.263 1 90.5 146 CYS B C 1
ATOM 2646 O O . CYS B 1 146 ? -13.281 8.453 1.066 1 90.5 146 CYS B O 1
ATOM 2648 N N . TYR B 1 147 ? -14.039 7.547 -0.812 1 90.06 147 TYR B N 1
ATOM 2649 C CA . TYR B 1 147 ? -14.961 8.641 -1.104 1 90.06 147 TYR B CA 1
ATOM 2650 C C . TYR B 1 147 ? -16.062 8.719 -0.06 1 90.06 147 TYR B C 1
ATOM 2652 O O . TYR B 1 147 ? -16.453 9.812 0.368 1 90.06 147 TYR B O 1
ATOM 2660 N N . GLU B 1 148 ? -16.5 7.582 0.299 1 95.19 148 GLU B N 1
ATOM 2661 C CA . GLU B 1 148 ? -17.562 7.555 1.306 1 95.19 148 GLU B CA 1
ATOM 2662 C C . GLU B 1 148 ? -17.062 8.094 2.643 1 95.19 148 GLU B C 1
ATOM 2664 O O . GLU B 1 148 ? -17.766 8.852 3.314 1 95.19 148 GLU B O 1
ATOM 2669 N N . ILE B 1 149 ? -15.922 7.68 3.027 1 96.81 149 ILE B N 1
ATOM 2670 C CA . ILE B 1 149 ? -15.336 8.164 4.273 1 96.81 149 ILE B CA 1
ATOM 2671 C C . ILE B 1 149 ? -15.148 9.68 4.199 1 96.81 149 ILE B C 1
ATOM 2673 O O . ILE B 1 149 ? -15.484 10.398 5.141 1 96.81 149 ILE B O 1
ATOM 2677 N N . ALA B 1 150 ? -14.625 10.148 3.068 1 95.94 150 ALA B N 1
ATOM 2678 C CA . ALA B 1 150 ? -14.445 11.586 2.871 1 95.94 150 ALA B CA 1
ATOM 2679 C C . ALA B 1 150 ? -15.781 12.32 3.006 1 95.94 150 ALA B C 1
ATOM 2681 O O . ALA B 1 150 ? -15.852 13.375 3.635 1 95.94 150 ALA B O 1
ATOM 2682 N N . ARG B 1 151 ? -16.781 11.742 2.449 1 97.06 151 ARG B N 1
ATOM 2683 C CA . ARG B 1 151 ? -18.109 12.352 2.518 1 97.06 151 ARG B CA 1
ATOM 2684 C C . ARG B 1 151 ? -18.578 12.453 3.961 1 97.06 151 ARG B C 1
ATOM 2686 O O . ARG B 1 151 ? -19.109 13.492 4.371 1 97.06 151 ARG B O 1
ATOM 2693 N N . ILE B 1 152 ? -18.469 11.43 4.668 1 98.06 152 ILE B N 1
ATOM 2694 C CA . ILE B 1 152 ? -18.859 11.398 6.07 1 98.06 152 ILE B CA 1
ATOM 2695 C C . ILE B 1 152 ? -18.125 12.492 6.84 1 98.06 152 ILE B C 1
ATOM 2697 O O . ILE B 1 152 ? -18.734 13.242 7.605 1 98.06 152 ILE B O 1
ATOM 2701 N N . LEU B 1 153 ? -16.844 12.602 6.676 1 97.69 153 LEU B N 1
ATOM 2702 C CA . LEU B 1 153 ? -16.016 13.57 7.395 1 97.69 153 LEU B CA 1
ATOM 2703 C C . LEU B 1 153 ? -16.391 14.992 6.996 1 97.69 153 LEU B C 1
ATOM 2705 O O . LEU B 1 153 ? -16.438 15.891 7.844 1 97.69 153 LEU B O 1
ATOM 2709 N N . LEU B 1 154 ? -16.688 15.211 5.73 1 96.69 154 LEU B N 1
ATOM 2710 C CA . LEU B 1 154 ? -17.047 16.547 5.242 1 96.69 154 LEU B CA 1
ATOM 2711 C C . LEU B 1 154 ? -18.406 16.953 5.766 1 96.69 154 LEU B C 1
ATOM 2713 O O . LEU B 1 154 ? -18.656 18.141 5.996 1 96.69 154 LEU B O 1
ATOM 2717 N N . LYS B 1 155 ? -19.25 16 5.887 1 97.44 155 LYS B N 1
ATOM 2718 C CA . LYS B 1 155 ? -20.547 16.297 6.492 1 97.44 155 LYS B CA 1
ATOM 2719 C C . LYS B 1 155 ? -20.391 16.688 7.957 1 97.44 155 LYS B C 1
ATOM 2721 O O . LYS B 1 155 ? -21.047 17.625 8.43 1 97.44 155 LYS B O 1
ATOM 2726 N N . ARG B 1 156 ? -19.578 16.016 8.68 1 97.69 156 ARG B N 1
ATOM 2727 C CA . ARG B 1 156 ? -19.328 16.281 10.094 1 97.69 156 ARG B CA 1
ATOM 2728 C C . ARG B 1 156 ? -18.578 17.594 10.281 1 97.69 156 ARG B C 1
ATOM 2730 O O . ARG B 1 156 ? -18.812 18.328 11.25 1 97.69 156 ARG B O 1
ATOM 2737 N N . PHE B 1 157 ? -17.562 17.812 9.375 1 97.56 157 PHE B N 1
ATOM 2738 C CA . PHE B 1 157 ? -16.734 19.016 9.406 1 97.56 157 PHE B CA 1
ATOM 2739 C C . PHE B 1 157 ? -16.781 19.734 8.055 1 97.56 157 PHE B C 1
ATOM 2741 O O . PHE B 1 157 ? -15.805 19.703 7.305 1 97.56 157 PHE B O 1
ATOM 2748 N N . PRO B 1 158 ? -17.781 20.484 7.801 1 95.44 158 PRO B N 1
ATOM 2749 C CA . PRO B 1 158 ? -17.953 21.094 6.477 1 95.44 158 PRO B CA 1
ATOM 2750 C C . PRO B 1 158 ? -16.844 22.094 6.137 1 95.44 158 PRO B C 1
ATOM 2752 O O . PRO B 1 158 ? -16.531 22.297 4.961 1 95.44 158 PRO B O 1
ATOM 2755 N N . GLY B 1 159 ? -16.234 22.672 7.148 1 94.25 159 GLY B N 1
ATOM 2756 C CA . GLY B 1 159 ? -15.156 23.625 6.926 1 94.25 159 GLY B CA 1
ATOM 2757 C C . GLY B 1 159 ? -13.961 23.031 6.207 1 94.25 159 GLY B C 1
ATOM 2758 O O . GLY B 1 159 ? -13.141 23.766 5.652 1 94.25 159 GLY B O 1
ATOM 2759 N N . MET B 1 160 ? -13.859 21.734 6.195 1 93.81 160 MET B N 1
ATOM 2760 C CA . MET B 1 160 ? -12.742 21.062 5.539 1 93.81 160 MET B CA 1
ATOM 2761 C C . MET B 1 160 ? -12.789 21.266 4.027 1 93.81 160 MET B C 1
ATOM 2763 O O . MET B 1 160 ? -11.789 21.078 3.336 1 93.81 160 MET B O 1
ATOM 2767 N N . ALA B 1 161 ? -13.898 21.594 3.557 1 90.31 161 ALA B N 1
ATOM 2768 C CA . ALA B 1 161 ? -14.062 21.812 2.123 1 90.31 161 ALA B CA 1
ATOM 2769 C C . ALA B 1 161 ? -13.242 23.016 1.655 1 90.31 161 ALA B C 1
ATOM 2771 O O . ALA B 1 161 ? -12.93 23.141 0.468 1 90.31 161 ALA B O 1
ATOM 2772 N N . ASN B 1 162 ? -12.836 23.828 2.572 1 88.06 162 ASN B N 1
ATOM 2773 C CA . ASN B 1 162 ? -12.07 25.031 2.248 1 88.06 162 ASN B CA 1
ATOM 2774 C C . ASN B 1 162 ? -10.586 24.719 2.08 1 88.06 162 ASN B C 1
ATOM 2776 O O . ASN B 1 162 ? -9.836 25.547 1.56 1 88.06 162 ASN B O 1
ATOM 2780 N N . ASP B 1 163 ? -10.211 23.547 2.537 1 89 163 ASP B N 1
ATOM 2781 C CA . ASP B 1 163 ? -8.789 23.203 2.5 1 89 163 ASP B CA 1
ATOM 2782 C C . ASP B 1 163 ? -8.328 22.938 1.068 1 89 163 ASP B C 1
ATOM 2784 O O . ASP B 1 163 ? -9.047 22.328 0.275 1 89 163 ASP B O 1
ATOM 2788 N N . ILE B 1 164 ? -7.117 23.438 0.754 1 78.56 164 ILE B N 1
ATOM 2789 C CA . ILE B 1 164 ? -6.547 23.234 -0.573 1 78.56 164 ILE B CA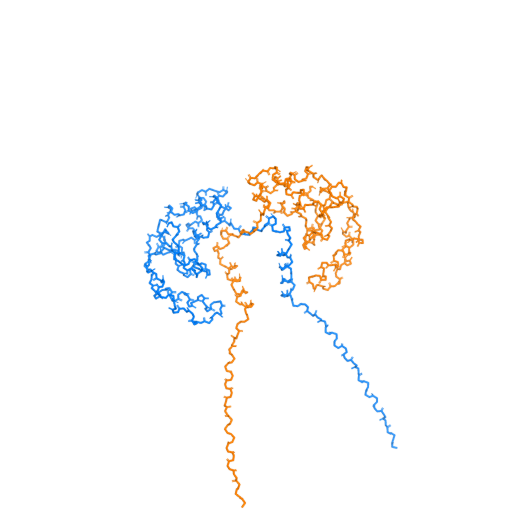 1
ATOM 2790 C C . ILE B 1 164 ? -5.234 22.469 -0.458 1 78.56 164 ILE B C 1
ATOM 2792 O O . ILE B 1 164 ? -4.617 22.438 0.609 1 78.56 164 ILE B O 1
ATOM 2796 N N . TYR B 1 165 ? -4.922 21.797 -1.583 1 76.56 165 TYR B N 1
ATOM 2797 C CA . TYR B 1 165 ? -3.627 21.125 -1.619 1 76.56 165 TYR B CA 1
ATOM 2798 C C . TYR B 1 165 ? -2.49 22.141 -1.714 1 76.56 165 TYR B C 1
ATOM 2800 O O . TYR B 1 165 ? -2.5 23.016 -2.582 1 76.56 165 TYR B O 1
ATOM 2808 N N . LEU B 1 166 ? -1.548 22.094 -0.855 1 67 166 LEU B N 1
ATOM 2809 C CA . LEU B 1 166 ? -0.492 23.109 -0.792 1 67 166 LEU B CA 1
ATOM 2810 C C . LEU B 1 166 ? 0.831 22.531 -1.292 1 67 166 LEU B C 1
ATOM 2812 O O . LEU B 1 166 ? 1.85 23.234 -1.296 1 67 166 LEU B O 1
ATOM 2816 N N . GLY B 1 167 ? 0.83 21.203 -1.75 1 63.16 167 GLY B N 1
ATOM 2817 C CA . GLY B 1 167 ? 2.068 20.641 -2.281 1 63.16 167 GLY B CA 1
ATOM 2818 C C . GLY B 1 167 ? 2.414 21.188 -3.658 1 63.16 167 GLY B C 1
ATOM 2819 O O . GLY B 1 167 ? 1.551 21.719 -4.359 1 63.16 167 GLY B O 1
ATOM 2820 N N . ASP B 1 168 ? 3.736 21.031 -3.906 1 56.5 168 ASP B N 1
ATOM 2821 C CA . ASP B 1 168 ? 4.277 21.625 -5.121 1 56.5 168 ASP B CA 1
ATOM 2822 C C . ASP B 1 168 ? 3.592 21.062 -6.363 1 56.5 168 ASP B C 1
ATOM 2824 O O . ASP B 1 168 ? 3.23 21.812 -7.273 1 56.5 168 ASP B O 1
ATOM 2828 N N . GLU B 1 169 ? 3.43 19.75 -6.402 1 46.84 169 GLU B N 1
ATOM 2829 C CA . GLU B 1 169 ? 2.951 19.188 -7.656 1 46.84 169 GLU B CA 1
ATOM 2830 C C . GLU B 1 169 ? 1.471 19.484 -7.871 1 46.84 169 GLU B C 1
ATOM 2832 O O . GLU B 1 169 ? 1.021 19.625 -9.008 1 46.84 169 GLU B O 1
ATOM 2837 N N . GLN B 1 170 ? 0.706 19.562 -6.828 1 44.09 170 GLN B N 1
ATOM 2838 C CA . GLN B 1 170 ? -0.73 19.781 -6.949 1 44.09 170 GLN B CA 1
ATOM 2839 C C . GLN B 1 170 ? -1.149 21.062 -6.211 1 44.09 170 GLN B C 1
ATOM 2841 O O . GLN B 1 170 ? -2.279 21.156 -5.723 1 44.09 170 GLN B O 1
ATOM 2846 N N . PHE B 1 171 ? -0.368 22.062 -6.312 1 42.59 171 PHE B N 1
ATOM 2847 C CA . PHE B 1 171 ? -0.558 23.297 -5.57 1 42.59 171 PHE B CA 1
ATOM 2848 C C . PHE B 1 171 ? -1.831 24.016 -6.016 1 42.59 171 PHE B C 1
ATOM 2850 O O . PHE B 1 171 ? -2.035 24.234 -7.211 1 42.59 171 PHE B O 1
ATOM 2857 N N . GLY B 1 172 ? -2.695 24.188 -5.125 1 43.44 172 GLY B N 1
ATOM 2858 C CA . GLY B 1 172 ? -3.848 25.047 -5.367 1 43.44 172 GLY B CA 1
ATOM 2859 C C . GLY B 1 172 ? -5.105 24.266 -5.699 1 43.44 172 GLY B C 1
ATOM 2860 O O . GLY B 1 172 ? -6.191 24.844 -5.797 1 43.44 172 GLY B O 1
ATOM 2861 N N . GLU B 1 173 ? -4.93 22.984 -5.988 1 44.09 173 GLU B N 1
ATOM 2862 C CA . GLU B 1 173 ? -6.121 22.25 -6.406 1 44.09 173 GLU B CA 1
ATOM 2863 C C . GLU B 1 173 ? -7.078 22.031 -5.238 1 44.09 173 GLU B C 1
ATOM 2865 O O . GLU B 1 173 ? -6.641 21.797 -4.105 1 44.09 173 GLU B O 1
ATOM 2870 N N . HIS B 1 174 ? -8.336 22.578 -5.426 1 44.75 174 HIS B N 1
ATOM 2871 C CA . HIS B 1 174 ? -9.398 22.422 -4.441 1 44.75 174 HIS B CA 1
ATOM 2872 C C . HIS B 1 174 ? -9.906 20.984 -4.398 1 44.75 174 HIS B C 1
ATOM 2874 O O . HIS B 1 174 ? -9.812 20.25 -5.391 1 44.75 174 HIS B O 1
ATOM 2880 N N . ILE B 1 175 ? -10.219 20.453 -3.27 1 42.53 175 ILE B N 1
ATOM 2881 C CA . ILE B 1 175 ? -10.797 19.125 -3.084 1 42.53 175 ILE B CA 1
ATOM 2882 C C . ILE B 1 175 ? -12.086 19.016 -3.893 1 42.53 175 ILE B C 1
ATOM 2884 O O . ILE B 1 175 ? -12.391 17.953 -4.441 1 42.53 175 ILE B O 1
ATOM 2888 N N . PHE B 1 176 ? -12.93 20.062 -3.898 1 37.34 176 PHE B N 1
ATOM 2889 C CA . PHE B 1 176 ? -14.195 20.031 -4.625 1 37.34 176 PHE B CA 1
ATOM 2890 C C . PHE B 1 176 ? -14.195 21.062 -5.746 1 37.34 176 PHE B C 1
ATOM 2892 O O . PHE B 1 176 ? -13.531 22.094 -5.641 1 37.34 176 PHE B O 1
#

Foldseek 3Di:
DDPPPPPPPPPPPPVVPPVPCDPVNVVVVVVVVCVVDVVCVVVDDDDDDPLLVQCVVPNLVSLVVCCQVPPQVQWPPRLDDWDKQDPVNVLVLLVVLCVVVVHDSPPPVVCVVVDDIWTAGGRQNSADSQRHHQLRVLVVVVDPSSVSSSVSVCVVRVRHQGDAGCGDVRHPDGSD/DPPDPPPPPPPPPPPPPPVPCDPVNVVVVVVVVCVPDCVCVVVDDDDDDPLLVQCVVPNLVSLVVCCQVPPQVQWPPRLDDWDKQDPVNVLVLLVVLCVVVVHDSPPPPVCVVVDDTWTAGGRQNSADSQRHHQLNVLVVVVDPSSVSSSVSVCVVRVRHQGDAGCGDVRHPHGSD

Radius of gyration: 29.13 Å; Cα contacts (8 Å, |Δi|>4): 447; chains: 2; bounding box: 101×79×40 Å

pLDDT: mean 76.74, std 22.0, range [26.23, 98.12]

Secondary structure (DSSP, 8-state):
----------------------HHHHHHHHHHHHHH-HHHHHH-EEE--HHHHHHHHHHHHHHHHHHHHHTTTTBGGGGSS-EEEPHHHHHHHHHHHHHHHT--GGGGGGGTTT---EEESB-GGGS-TTS--HHHHHHHT--HHHHHHHHHHHHH-GGGGG-B--SSTTTT-B--/----------------------HHHHHHHHHHHHHH-HHHHHH-EEE--HHHHHHHHHHHHHHHHHHHHHTTTTBGGGGSS-EEEPHHHHHHHHHHHHHHHT--SGGGGGGTTT---EEESB-GGGS-TTS--HHHHHHHT--HHHHHHHHHHHHH-GGGGG-B--SSTTTT-B--